Protein AF-A0A7V6W2X4-F1 (afdb_monomer_lite)

Secondary structure (DSSP, 8-state):
--BSS----------S----SHHHHHHHHHHHHHHHHHHTTSS-S-TTTS--TT-HHHHHHHHHHHHHHTT--EEEEEHHHHHTS-----EEEEEEETTEEEEE-TTGGGGGBGGGSSGGG-EEETTTTEEEE---GGGGGTT-HHHHHHHHHHHHHSEEE-SHHHHHHHHHHHHTT--EETHHHHTTT------HHHHHHHHHHHHHHHHHHTT-

Structure (mmCIF, N/CA/C/O backbone):
data_AF-A0A7V6W2X4-F1
#
_entry.id   AF-A0A7V6W2X4-F1
#
loop_
_atom_site.group_PDB
_atom_site.id
_atom_site.type_symbol
_atom_site.label_atom_id
_atom_site.label_alt_id
_atom_site.label_comp_id
_atom_site.label_asym_id
_atom_site.label_entity_id
_atom_site.label_seq_id
_atom_site.pdbx_PDB_ins_code
_atom_site.Cartn_x
_atom_site.Cartn_y
_atom_site.Cartn_z
_atom_site.occupancy
_atom_site.B_iso_or_equiv
_atom_site.auth_seq_id
_atom_site.auth_comp_id
_atom_site.auth_asym_id
_atom_site.auth_atom_id
_atom_site.pdbx_PDB_model_num
ATOM 1 N N . MET A 1 1 ? 16.443 -17.112 1.287 1.00 52.25 1 MET A N 1
ATOM 2 C CA . MET A 1 1 ? 16.188 -15.775 1.870 1.00 52.25 1 MET A CA 1
ATOM 3 C C . MET A 1 1 ? 15.250 -15.053 0.903 1.00 52.25 1 MET A C 1
ATOM 5 O O . MET A 1 1 ? 15.691 -14.790 -0.208 1.00 52.25 1 MET A O 1
ATOM 9 N N . LYS A 1 2 ? 13.958 -14.904 1.248 1.00 69.31 2 LYS A N 1
ATOM 10 C CA . LYS A 1 2 ? 12.864 -14.574 0.300 1.00 69.31 2 LYS A CA 1
ATOM 11 C C . LYS A 1 2 ? 12.640 -13.071 0.040 1.00 69.31 2 LYS A C 1
ATOM 13 O O . LYS A 1 2 ? 12.046 -12.727 -0.966 1.00 69.31 2 LYS A O 1
ATOM 18 N N . TYR A 1 3 ? 13.153 -12.177 0.887 1.00 73.50 3 TYR A N 1
ATOM 19 C CA . TYR A 1 3 ? 12.965 -10.723 0.751 1.00 73.50 3 TYR A CA 1
ATOM 20 C C . TYR A 1 3 ? 14.262 -9.999 0.375 1.00 73.50 3 TYR A C 1
ATOM 22 O O . TYR A 1 3 ? 15.349 -10.443 0.757 1.00 73.50 3 TYR A O 1
ATOM 30 N N . ILE A 1 4 ? 14.153 -8.867 -0.332 1.00 76.50 4 ILE A N 1
ATOM 31 C CA . ILE A 1 4 ? 15.311 -8.013 -0.664 1.00 76.50 4 ILE A CA 1
ATOM 32 C C . ILE A 1 4 ? 15.967 -7.364 0.551 1.00 76.50 4 ILE A C 1
ATOM 34 O O . ILE A 1 4 ? 17.166 -7.100 0.554 1.00 76.50 4 ILE A O 1
ATOM 38 N N . ILE A 1 5 ? 15.181 -7.115 1.592 1.00 69.62 5 ILE A N 1
ATOM 39 C CA . ILE A 1 5 ? 15.651 -6.642 2.885 1.00 69.62 5 ILE A CA 1
ATOM 40 C C . ILE A 1 5 ? 15.460 -7.825 3.818 1.00 69.62 5 ILE A C 1
ATOM 42 O O . ILE A 1 5 ? 14.352 -8.351 3.913 1.00 69.62 5 ILE A O 1
ATOM 46 N N . ASN A 1 6 ? 16.532 -8.256 4.488 1.00 66.25 6 ASN A N 1
ATOM 47 C CA . ASN A 1 6 ? 16.462 -9.336 5.468 1.00 66.25 6 ASN A CA 1
ATOM 48 C C . ASN A 1 6 ? 15.716 -8.844 6.714 1.00 66.25 6 ASN A C 1
ATOM 50 O O . ASN A 1 6 ? 16.302 -8.439 7.716 1.00 66.25 6 ASN A O 1
ATOM 54 N N . PHE A 1 7 ? 14.400 -8.800 6.589 1.00 64.06 7 PHE A N 1
ATOM 55 C CA . PHE A 1 7 ? 13.471 -8.315 7.576 1.00 64.06 7 PHE A CA 1
ATOM 56 C C . PHE A 1 7 ? 12.270 -9.260 7.611 1.00 64.06 7 PHE A C 1
ATOM 58 O O . PHE A 1 7 ? 11.872 -9.822 6.594 1.00 64.06 7 PHE A O 1
ATOM 65 N N . ASN A 1 8 ? 11.727 -9.462 8.807 1.00 63.94 8 ASN A N 1
ATOM 66 C CA . ASN A 1 8 ? 10.613 -10.361 9.053 1.00 63.94 8 ASN A CA 1
ATOM 67 C C . ASN A 1 8 ? 9.332 -9.515 9.187 1.00 63.94 8 ASN A C 1
ATOM 69 O O . ASN A 1 8 ? 9.091 -8.996 10.286 1.00 63.94 8 ASN A O 1
ATOM 73 N N . PRO A 1 9 ? 8.551 -9.308 8.099 1.00 61.19 9 PRO A N 1
ATOM 74 C CA . PRO A 1 9 ? 7.238 -8.676 8.203 1.00 61.19 9 PRO A CA 1
ATOM 75 C C . PRO A 1 9 ? 6.432 -9.436 9.249 1.00 61.19 9 PRO A C 1
ATOM 77 O O . PRO A 1 9 ? 6.429 -10.661 9.249 1.00 61.19 9 PRO A O 1
ATOM 80 N N . ARG A 1 10 ? 5.846 -8.687 10.188 1.00 64.62 10 ARG A N 1
ATOM 81 C CA . ARG A 1 10 ? 5.220 -9.157 11.432 1.00 64.62 10 ARG A CA 1
ATOM 82 C C . ARG A 1 10 ? 4.802 -10.638 11.380 1.00 64.62 10 ARG A C 1
ATOM 84 O O . ARG A 1 10 ? 3.806 -10.968 10.750 1.00 64.62 10 ARG A O 1
ATOM 91 N N . MET A 1 11 ? 5.467 -11.510 12.145 1.00 59.97 11 MET A N 1
ATOM 92 C CA . MET A 1 11 ? 4.804 -12.739 12.600 1.00 59.97 11 MET A CA 1
ATOM 93 C C . MET A 1 11 ? 3.590 -12.290 13.405 1.00 59.97 11 MET A C 1
ATOM 95 O O . MET A 1 11 ? 3.761 -11.539 14.368 1.00 59.97 11 MET A O 1
ATOM 99 N N . ILE A 1 12 ? 2.387 -12.661 12.982 1.00 63.94 12 ILE A N 1
ATOM 100 C CA . ILE A 1 12 ? 1.132 -12.153 13.539 1.00 63.94 12 ILE A CA 1
ATOM 101 C C . ILE A 1 12 ? 1.116 -12.330 15.053 1.00 63.94 12 ILE A C 1
ATOM 103 O O . ILE A 1 12 ? 1.001 -13.426 15.591 1.00 63.94 12 ILE A O 1
ATOM 107 N N . LYS A 1 13 ? 1.303 -11.208 15.746 1.00 66.75 13 LYS A N 1
ATOM 108 C CA . LYS A 1 13 ? 1.363 -11.131 17.201 1.00 66.75 13 LYS A CA 1
ATOM 109 C C . LYS A 1 13 ? 0.245 -10.239 17.674 1.00 66.75 13 LYS A C 1
ATOM 111 O O . LYS A 1 13 ? 0.097 -9.110 17.185 1.00 66.75 13 LYS A O 1
ATOM 116 N N . GLU A 1 14 ? -0.498 -10.764 18.635 1.00 73.06 14 GLU A N 1
ATOM 117 C CA . GLU A 1 14 ? -1.523 -10.011 19.329 1.00 73.06 14 GLU A CA 1
ATOM 118 C C . GLU A 1 14 ? -0.897 -8.741 19.936 1.00 73.06 14 GLU A C 1
ATOM 120 O O . GLU A 1 14 ? 0.190 -8.814 20.526 1.00 73.06 14 GLU A O 1
ATOM 125 N N . PRO A 1 15 ? -1.518 -7.562 19.757 1.00 73.50 15 PRO A N 1
ATOM 126 C CA . PRO A 1 15 ? -1.034 -6.336 20.381 1.00 73.50 15 PRO A CA 1
ATOM 127 C C . PRO A 1 15 ? -0.991 -6.484 21.908 1.00 73.50 15 PRO A C 1
ATOM 129 O O . PRO A 1 15 ? -1.941 -6.973 22.514 1.00 73.50 15 PRO A O 1
ATOM 132 N N . LYS A 1 16 ? 0.099 -6.034 22.543 1.00 66.44 16 LYS A N 1
ATOM 133 C CA . LYS A 1 16 ? 0.291 -6.164 24.001 1.00 66.44 16 LYS A CA 1
ATOM 134 C C . LYS A 1 16 ? -0.534 -5.171 24.829 1.00 66.44 16 LYS A C 1
ATOM 136 O O . LYS A 1 16 ? -0.821 -5.455 25.987 1.00 66.44 16 LYS A O 1
ATOM 141 N N . ASN A 1 17 ? -0.918 -4.030 24.251 1.00 62.50 17 ASN A N 1
ATOM 142 C CA . ASN A 1 17 ? -1.607 -2.954 24.966 1.00 62.50 17 ASN A CA 1
ATOM 143 C C . ASN A 1 17 ? -3.065 -2.828 24.509 1.00 62.50 17 ASN A C 1
ATOM 145 O O . ASN A 1 17 ? -3.341 -2.708 23.318 1.00 62.50 17 ASN A O 1
ATOM 149 N N . LYS A 1 18 ? -3.991 -2.778 25.475 1.00 58.19 18 LYS A N 1
ATOM 150 C CA . LYS A 1 18 ? -5.420 -2.457 25.275 1.00 58.19 18 LYS A CA 1
ATOM 151 C C . LYS A 1 18 ? -5.708 -0.942 25.328 1.00 58.19 18 LYS A C 1
ATOM 153 O O . LYS A 1 18 ? -6.836 -0.540 25.597 1.00 58.19 18 LYS A O 1
ATOM 158 N N . GLU A 1 19 ? -4.695 -0.093 25.158 1.00 55.16 19 GLU A N 1
ATOM 159 C CA . GLU A 1 19 ? -4.855 1.363 25.268 1.00 55.16 19 GLU A CA 1
ATOM 160 C C . GLU A 1 19 ? -5.771 1.935 24.175 1.00 55.16 19 GLU A C 1
ATOM 162 O O . GLU A 1 19 ? -5.691 1.531 23.017 1.00 55.16 19 GLU A O 1
ATOM 167 N N . LYS A 1 20 ? -6.582 2.939 24.536 1.00 70.25 20 LYS A N 1
ATOM 168 C CA . LYS A 1 20 ? -7.523 3.666 23.661 1.00 70.25 20 LYS A CA 1
ATOM 169 C C . LYS A 1 20 ? -6.852 4.679 22.710 1.00 70.25 20 LYS A C 1
ATOM 171 O O . LYS A 1 20 ? -7.456 5.694 22.391 1.00 70.25 20 LYS A O 1
ATOM 176 N N . ASN A 1 21 ? -5.605 4.468 22.291 1.00 86.38 21 ASN A N 1
ATOM 177 C CA . ASN A 1 21 ? -4.997 5.342 21.280 1.00 86.38 21 ASN A CA 1
ATOM 178 C C . ASN A 1 21 ? -5.189 4.744 19.878 1.00 86.38 21 ASN A C 1
ATOM 180 O O . ASN A 1 21 ? -5.227 3.520 19.718 1.00 86.38 21 ASN A O 1
ATOM 184 N N . ILE A 1 22 ? -5.294 5.599 18.858 1.00 90.88 22 ILE A N 1
ATOM 185 C CA . ILE A 1 22 ? -5.625 5.170 17.493 1.00 90.88 22 ILE A CA 1
ATOM 186 C C . ILE A 1 22 ? -4.652 4.131 16.929 1.00 90.88 22 ILE A C 1
ATOM 188 O O . ILE A 1 22 ? -5.053 3.201 16.236 1.00 90.88 22 ILE A O 1
ATOM 192 N N . LYS A 1 23 ? -3.366 4.216 17.286 1.00 91.81 23 LYS A N 1
ATOM 193 C CA . LYS A 1 23 ? -2.344 3.270 16.821 1.00 91.81 23 LYS A CA 1
ATOM 194 C C . LYS A 1 23 ? -2.608 1.866 17.361 1.00 91.81 23 LYS A C 1
ATOM 196 O O . LYS A 1 23 ? -2.531 0.911 16.597 1.00 91.81 23 LYS A O 1
ATOM 201 N N . SER A 1 24 ? -2.958 1.737 18.640 1.00 90.00 24 SER A N 1
ATOM 202 C CA . SER A 1 24 ? -3.337 0.454 19.247 1.00 90.00 24 SER A CA 1
ATOM 203 C C . SER A 1 24 ? -4.602 -0.124 18.605 1.00 90.00 24 SER A C 1
ATOM 205 O O . SER A 1 24 ? -4.674 -1.331 18.367 1.00 90.00 24 SER A O 1
ATOM 207 N N . VAL A 1 25 ? -5.574 0.732 18.268 1.00 91.94 25 VAL A N 1
ATOM 208 C CA . VAL A 1 25 ? -6.788 0.326 17.542 1.00 91.94 25 VAL A CA 1
ATOM 209 C C . VAL A 1 25 ? -6.435 -0.211 16.154 1.00 91.94 25 VAL A C 1
ATOM 211 O O . VAL A 1 25 ? -6.832 -1.328 15.824 1.00 91.94 25 VAL A O 1
ATOM 214 N N . LEU A 1 26 ? -5.625 0.513 15.375 1.00 93.81 26 LEU A N 1
ATOM 215 C CA . LEU A 1 26 ? -5.158 0.076 14.055 1.00 93.81 26 LEU A CA 1
ATOM 216 C C . LEU A 1 26 ? -4.391 -1.250 14.125 1.00 93.81 26 LEU A C 1
ATOM 218 O O . LEU A 1 26 ? -4.686 -2.177 13.371 1.00 93.81 26 LEU A O 1
ATOM 222 N N . GLU A 1 27 ? -3.451 -1.383 15.067 1.00 92.44 27 GLU A N 1
ATOM 223 C CA . GLU A 1 27 ? -2.697 -2.626 15.261 1.00 92.44 27 GLU A CA 1
ATOM 224 C C . GLU A 1 27 ? -3.619 -3.811 15.578 1.00 92.44 27 GLU A C 1
ATOM 226 O O . GLU A 1 27 ? -3.350 -4.926 15.122 1.00 92.44 27 GLU A O 1
ATOM 231 N N . ARG A 1 28 ? -4.700 -3.585 16.338 1.00 91.50 28 ARG A N 1
ATOM 232 C CA . ARG A 1 28 ? -5.688 -4.617 16.671 1.00 91.50 28 ARG A CA 1
ATOM 233 C C . ARG A 1 28 ? -6.595 -4.956 15.496 1.00 91.50 28 ARG A C 1
ATOM 235 O O . ARG A 1 28 ? -6.817 -6.140 15.258 1.00 91.50 28 ARG A O 1
ATOM 242 N N . VAL A 1 29 ? -7.089 -3.963 14.762 1.00 94.31 29 VAL A N 1
ATOM 243 C CA . VAL A 1 29 ? -7.935 -4.165 13.577 1.00 94.31 29 VAL A CA 1
ATOM 244 C C . VAL A 1 29 ? -7.197 -4.980 12.519 1.00 94.31 29 VAL A C 1
ATOM 246 O O . VAL A 1 29 ? -7.737 -5.962 12.009 1.00 94.31 29 VAL A O 1
ATOM 249 N N . ILE A 1 30 ? -5.941 -4.630 12.236 1.00 94.12 30 ILE A N 1
ATOM 250 C CA . ILE A 1 30 ? -5.107 -5.342 11.261 1.00 94.12 30 ILE A CA 1
ATOM 251 C C . ILE A 1 30 ? -4.826 -6.771 11.735 1.00 94.12 30 ILE A C 1
ATOM 253 O O . ILE A 1 30 ? -4.990 -7.717 10.969 1.00 94.12 30 ILE A O 1
ATOM 257 N N . TYR A 1 31 ? -4.475 -6.945 13.014 1.00 92.31 31 TYR A N 1
ATOM 258 C CA . TYR A 1 31 ? -4.275 -8.272 13.600 1.00 92.31 31 TYR A CA 1
ATOM 259 C C . TYR A 1 31 ? -5.524 -9.154 13.459 1.00 92.31 31 TYR A C 1
ATOM 261 O O . TYR A 1 31 ? -5.435 -10.270 12.955 1.00 92.31 31 TYR A O 1
ATOM 269 N N . LEU A 1 32 ? -6.692 -8.648 13.867 1.00 92.75 32 LEU A N 1
ATOM 270 C CA . LEU A 1 32 ? -7.952 -9.389 13.789 1.00 92.75 32 LEU A CA 1
ATOM 271 C C . LEU A 1 32 ? -8.344 -9.709 12.347 1.00 92.75 32 LEU A C 1
ATOM 273 O O . LEU A 1 32 ? -8.866 -10.789 12.098 1.00 92.75 32 LEU A O 1
ATOM 277 N N . THR A 1 33 ? -8.065 -8.802 11.409 1.00 95.00 33 THR A N 1
ATOM 278 C CA . THR A 1 33 ? -8.285 -9.038 9.977 1.00 95.00 33 THR A CA 1
ATOM 279 C C . THR A 1 33 ? -7.478 -10.233 9.487 1.00 95.00 33 THR A C 1
ATOM 281 O O . THR A 1 33 ? -8.018 -11.098 8.808 1.00 95.00 33 THR A O 1
ATOM 284 N N . PHE A 1 34 ? -6.200 -10.326 9.859 1.00 92.38 34 PHE A N 1
ATOM 285 C CA . PHE A 1 34 ? -5.378 -11.457 9.443 1.00 92.38 34 PHE A CA 1
ATOM 286 C C . PHE A 1 34 ? -5.809 -12.779 10.082 1.00 92.38 34 PHE A C 1
ATOM 288 O O . PHE A 1 34 ? -5.845 -13.792 9.390 1.00 92.38 34 PHE A O 1
ATOM 295 N N . ILE A 1 35 ? -6.187 -12.776 11.365 1.00 92.56 35 ILE A N 1
ATOM 296 C CA . ILE A 1 35 ? -6.727 -13.978 12.018 1.00 92.56 35 ILE A CA 1
ATOM 297 C C . ILE A 1 35 ? -8.012 -14.449 11.327 1.00 92.56 35 ILE A C 1
ATOM 299 O O . ILE A 1 35 ? -8.141 -15.631 11.028 1.00 92.56 35 ILE A O 1
ATOM 303 N N . GLU A 1 36 ? -8.940 -13.535 11.039 1.00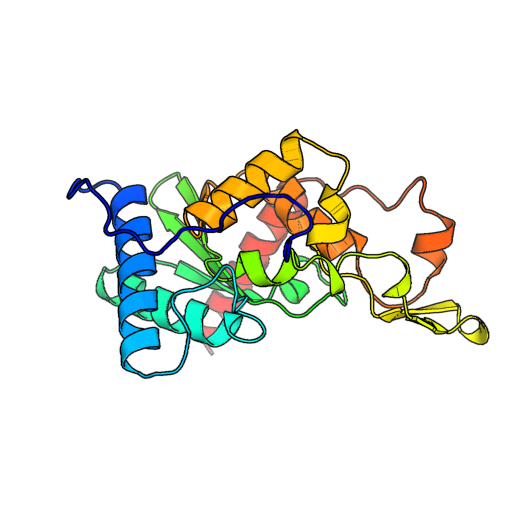 94.62 36 GLU A N 1
ATOM 304 C CA . GLU A 1 36 ? -10.182 -13.850 10.324 1.00 94.62 36 GLU A CA 1
ATOM 305 C C . GLU A 1 36 ? -9.902 -14.447 8.944 1.00 94.62 36 GLU A C 1
ATOM 307 O O . GLU A 1 36 ? -10.320 -15.567 8.669 1.00 94.62 36 GLU A O 1
ATOM 312 N N . LEU A 1 37 ? -9.126 -13.747 8.112 1.00 94.44 37 LEU A N 1
ATOM 313 C CA . LEU A 1 37 ? -8.808 -14.196 6.755 1.00 94.44 37 LEU A CA 1
ATOM 314 C C . LEU A 1 37 ? -8.073 -15.540 6.733 1.00 94.44 37 LEU A C 1
ATOM 316 O O . LEU A 1 37 ? -8.220 -16.310 5.786 1.00 94.44 37 LEU A O 1
ATOM 320 N N . SER A 1 38 ? -7.276 -15.835 7.757 1.00 92.06 38 SER A N 1
ATOM 321 C CA . SER A 1 38 ? -6.585 -17.116 7.862 1.00 92.06 38 SER A CA 1
ATOM 322 C C . SER A 1 38 ? -7.486 -18.250 8.306 1.00 92.06 38 SER A C 1
ATOM 324 O O . SER A 1 38 ? -7.412 -19.335 7.737 1.00 92.06 38 SER A O 1
ATOM 326 N N . ASN A 1 39 ? -8.386 -17.992 9.256 1.00 93.94 39 ASN A N 1
ATOM 327 C CA . ASN A 1 39 ? -9.415 -18.955 9.636 1.00 93.94 39 ASN A CA 1
ATOM 328 C C . ASN A 1 39 ? -10.352 -19.269 8.456 1.00 93.94 39 ASN A C 1
ATOM 330 O O . ASN A 1 39 ? -10.838 -20.390 8.344 1.00 93.94 39 ASN A O 1
ATOM 334 N N . GLU A 1 40 ? -10.568 -18.302 7.557 1.00 95.94 40 GLU A N 1
ATOM 335 C CA . GLU A 1 40 ? -11.280 -18.486 6.284 1.00 95.94 40 GLU A CA 1
ATOM 336 C C . GLU A 1 40 ? -10.435 -19.203 5.203 1.00 95.94 40 GLU A C 1
ATOM 338 O O . GLU A 1 40 ? -10.942 -19.502 4.124 1.00 95.94 40 GLU A O 1
ATOM 343 N N . GLY A 1 41 ? -9.148 -19.476 5.452 1.00 92.25 41 GLY A N 1
ATOM 344 C CA . GLY A 1 41 ? -8.235 -20.100 4.488 1.00 92.25 41 GLY A CA 1
ATOM 345 C C . GLY A 1 41 ? -7.825 -19.195 3.318 1.00 92.25 41 GLY A C 1
ATOM 346 O O . GLY A 1 41 ? -7.306 -19.679 2.313 1.00 92.25 41 GLY A O 1
ATOM 347 N N . LEU A 1 42 ? -8.057 -17.882 3.414 1.00 92.19 42 LEU A N 1
ATOM 348 C CA . LEU A 1 42 ? -7.791 -16.920 2.339 1.00 92.19 42 LEU A CA 1
ATOM 349 C C . LEU A 1 42 ? -6.356 -16.384 2.340 1.00 92.19 42 LEU A C 1
ATOM 351 O O . LEU A 1 42 ? -5.884 -15.931 1.287 1.00 92.19 42 LEU A O 1
ATOM 355 N N . ILE A 1 43 ? -5.685 -16.420 3.495 1.00 89.88 43 ILE A N 1
ATOM 356 C CA . ILE A 1 43 ? -4.269 -16.070 3.666 1.00 89.88 43 ILE A CA 1
ATOM 357 C C . ILE A 1 43 ? -3.563 -17.079 4.582 1.00 89.88 43 ILE A C 1
ATOM 359 O O . ILE A 1 43 ? -4.185 -17.683 5.457 1.00 89.88 43 ILE A O 1
ATOM 363 N N . ASP A 1 44 ? -2.247 -17.194 4.424 1.00 86.12 44 ASP A N 1
ATOM 364 C CA . ASP A 1 44 ? -1.369 -17.879 5.374 1.00 86.12 44 ASP A CA 1
ATOM 365 C C . ASP A 1 44 ? -0.733 -16.842 6.318 1.00 86.12 44 ASP A C 1
ATOM 367 O O . ASP A 1 44 ? -0.324 -15.760 5.888 1.00 86.12 44 ASP A O 1
ATOM 371 N N . LEU A 1 45 ? -0.668 -17.162 7.613 1.00 82.62 45 LEU A N 1
ATOM 372 C CA . LEU A 1 45 ? -0.047 -16.297 8.619 1.00 82.62 45 LEU A CA 1
ATOM 373 C C . LEU A 1 45 ? 1.476 -16.300 8.548 1.00 82.62 45 LEU A C 1
ATOM 375 O O . LEU A 1 45 ? 2.116 -15.395 9.093 1.00 82.62 45 LEU A O 1
ATOM 379 N N . ASP A 1 46 ? 2.063 -17.282 7.869 1.00 79.88 46 ASP A N 1
ATOM 380 C CA . ASP A 1 46 ? 3.464 -17.268 7.488 1.00 79.88 46 ASP A CA 1
ATOM 381 C C . ASP A 1 46 ? 3.685 -16.313 6.307 1.00 79.88 46 ASP A C 1
ATOM 383 O O . ASP A 1 46 ? 4.024 -16.712 5.192 1.00 79.88 46 ASP A O 1
ATOM 387 N N . ILE A 1 47 ? 3.503 -15.015 6.572 1.00 73.88 47 ILE A N 1
ATOM 388 C CA . ILE A 1 47 ? 3.672 -13.931 5.593 1.00 73.88 47 ILE A CA 1
ATOM 389 C C . ILE A 1 47 ? 5.110 -13.909 5.050 1.00 73.88 47 ILE A C 1
ATOM 391 O O . ILE A 1 47 ? 5.361 -13.429 3.946 1.00 73.88 47 ILE A O 1
ATOM 395 N N . ILE A 1 48 ? 6.081 -14.462 5.788 1.00 69.75 48 ILE A N 1
ATOM 396 C CA . ILE A 1 48 ? 7.459 -14.583 5.304 1.00 69.75 48 ILE A CA 1
ATOM 397 C C . ILE A 1 48 ? 7.508 -15.513 4.090 1.00 69.75 48 ILE A C 1
ATOM 399 O O . ILE A 1 48 ? 8.204 -15.241 3.110 1.00 69.75 48 ILE A O 1
ATOM 403 N N . ASN A 1 49 ? 6.799 -16.636 4.168 1.00 70.81 49 ASN A N 1
ATOM 404 C CA . ASN A 1 49 ? 6.806 -17.634 3.114 1.00 70.81 49 ASN A CA 1
ATOM 405 C C . ASN A 1 49 ? 5.711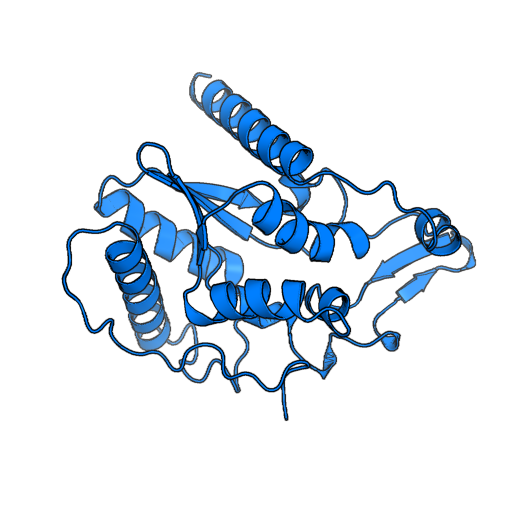 -17.438 2.071 1.00 70.81 49 ASN A C 1
ATOM 407 O O . ASN A 1 49 ? 5.923 -17.879 0.940 1.00 70.81 49 ASN A O 1
ATOM 411 N N . ASN A 1 50 ? 4.634 -16.751 2.444 1.00 74.62 50 ASN A N 1
ATOM 412 C CA . ASN A 1 50 ? 3.461 -16.457 1.638 1.00 74.62 50 ASN A CA 1
ATOM 413 C C . ASN A 1 50 ? 3.235 -14.940 1.623 1.00 74.62 50 ASN A C 1
ATOM 415 O O . ASN A 1 50 ? 2.410 -14.420 2.381 1.00 74.62 50 ASN A O 1
ATOM 419 N N . PRO A 1 51 ? 3.999 -14.208 0.797 1.00 72.75 51 PRO A N 1
ATOM 420 C CA . PRO A 1 51 ? 3.743 -12.791 0.570 1.00 72.75 51 PRO A CA 1
ATOM 421 C C . PRO A 1 51 ? 2.271 -12.608 0.195 1.00 72.75 51 PRO A C 1
ATOM 423 O O . PRO A 1 51 ? 1.707 -13.413 -0.544 1.00 72.75 51 PRO A O 1
ATOM 426 N N . LEU A 1 52 ? 1.636 -11.556 0.712 1.00 86.56 52 LEU A N 1
ATOM 427 C CA . LEU A 1 52 ? 0.204 -11.265 0.554 1.00 86.56 52 LEU A CA 1
ATOM 428 C C . LEU A 1 52 ? -0.154 -10.805 -0.880 1.00 86.56 52 LEU A C 1
ATOM 430 O O . LEU A 1 52 ? -0.999 -9.932 -1.073 1.00 86.56 52 LEU A O 1
ATOM 434 N N . SER A 1 53 ? 0.518 -11.371 -1.883 1.00 86.19 53 SER A N 1
ATOM 435 C CA . SER A 1 53 ? 0.401 -11.064 -3.300 1.00 86.19 53 SER A CA 1
ATOM 436 C C . SER A 1 53 ? -1.042 -11.200 -3.765 1.00 86.19 53 SER A C 1
ATOM 438 O O . SER A 1 53 ? -1.686 -12.227 -3.540 1.00 86.19 53 SER A O 1
ATOM 440 N N . PHE A 1 54 ? -1.540 -10.153 -4.425 1.00 87.50 54 PHE A N 1
ATOM 441 C CA . PHE A 1 54 ? -2.913 -10.067 -4.940 1.00 87.50 54 PHE A CA 1
ATOM 442 C C . PHE A 1 54 ? -4.004 -10.115 -3.855 1.00 87.50 54 PHE A C 1
ATOM 444 O O . PHE A 1 54 ? -5.169 -10.372 -4.154 1.00 87.50 54 PHE A O 1
ATOM 451 N N . LYS A 1 55 ? -3.651 -9.872 -2.585 1.00 93.06 55 LYS A N 1
ATOM 452 C CA . LYS A 1 55 ? -4.606 -9.810 -1.464 1.00 93.06 55 LYS A CA 1
ATOM 453 C C . LYS A 1 55 ? -4.889 -8.380 -0.997 1.00 93.06 55 LYS A C 1
ATOM 455 O O . LYS A 1 55 ? -5.630 -8.220 -0.032 1.00 93.06 55 LYS A O 1
ATOM 460 N N . CYS A 1 56 ? -4.319 -7.360 -1.643 1.00 95.62 56 CYS A N 1
ATOM 461 C CA . CYS A 1 56 ? -4.454 -5.959 -1.231 1.00 95.62 56 CYS A CA 1
ATOM 462 C C . CYS A 1 56 ? -5.914 -5.503 -1.138 1.00 95.62 56 CYS A C 1
ATOM 464 O O . CYS A 1 56 ? -6.294 -5.020 -0.076 1.00 95.62 56 CYS A O 1
ATOM 466 N N . ASP A 1 57 ? -6.742 -5.747 -2.159 1.00 96.75 57 ASP A N 1
ATOM 467 C CA . ASP A 1 57 ? -8.167 -5.378 -2.141 1.00 96.75 57 ASP A CA 1
ATOM 468 C C . ASP A 1 57 ? -8.927 -6.078 -1.005 1.00 96.75 57 ASP A C 1
ATOM 470 O O . ASP A 1 57 ? -9.611 -5.439 -0.206 1.00 96.75 57 ASP A O 1
ATOM 474 N N . LEU A 1 58 ? -8.742 -7.399 -0.878 1.00 96.62 58 LEU A N 1
ATOM 475 C CA . LEU A 1 58 ? -9.371 -8.212 0.167 1.00 96.62 58 LEU A CA 1
ATOM 476 C C . LEU A 1 58 ? -9.010 -7.704 1.569 1.00 96.62 58 LEU A C 1
ATOM 478 O O . LEU A 1 58 ? -9.876 -7.539 2.426 1.00 96.62 58 LEU A O 1
ATOM 482 N N . ILE A 1 59 ? -7.722 -7.470 1.813 1.00 96.31 59 ILE A N 1
ATOM 483 C CA . ILE A 1 59 ? -7.224 -7.010 3.109 1.00 96.31 59 ILE A CA 1
ATOM 484 C C . ILE A 1 59 ? -7.698 -5.579 3.379 1.00 96.31 59 ILE A C 1
ATOM 486 O O . ILE A 1 59 ? -8.159 -5.304 4.488 1.00 96.31 59 ILE A O 1
ATOM 490 N N . ARG A 1 60 ? -7.629 -4.686 2.381 1.00 97.56 60 ARG A N 1
ATOM 491 C CA . ARG A 1 60 ? -8.131 -3.306 2.454 1.00 97.56 60 ARG A CA 1
ATOM 492 C C . ARG A 1 60 ? -9.590 -3.296 2.895 1.00 97.56 60 ARG A C 1
ATOM 494 O O . ARG A 1 60 ? -9.915 -2.615 3.863 1.00 97.56 60 ARG A O 1
ATOM 501 N N . ASP A 1 61 ? -10.448 -4.071 2.238 1.00 97.94 61 ASP A N 1
ATOM 502 C CA . ASP A 1 61 ? -11.892 -4.046 2.491 1.00 97.94 61 ASP A CA 1
ATOM 503 C C . ASP A 1 61 ? -12.250 -4.625 3.861 1.00 97.94 61 ASP A C 1
ATOM 505 O O . ASP A 1 61 ? -13.080 -4.065 4.579 1.00 97.94 61 ASP A O 1
ATOM 509 N N . ARG A 1 62 ? -11.573 -5.697 4.292 1.00 97.62 62 ARG A N 1
ATOM 510 C CA . ARG A 1 62 ? -11.771 -6.249 5.642 1.00 97.62 62 ARG A CA 1
ATOM 511 C C . ARG A 1 62 ? -11.331 -5.279 6.736 1.00 97.62 62 ARG A C 1
ATOM 513 O O . ARG A 1 62 ? -12.034 -5.141 7.738 1.00 97.62 62 ARG A O 1
ATOM 520 N N . VAL A 1 63 ? -10.205 -4.588 6.546 1.00 97.94 63 VAL A N 1
ATOM 521 C CA . VAL A 1 63 ? -9.770 -3.534 7.473 1.00 97.94 63 VAL A CA 1
ATOM 522 C C . VAL A 1 63 ? -10.773 -2.383 7.475 1.00 97.94 63 VAL A C 1
ATOM 524 O O . VAL A 1 63 ? -11.164 -1.937 8.550 1.00 97.94 63 VAL A O 1
ATOM 527 N N . LEU A 1 64 ? -11.227 -1.935 6.302 1.00 97.94 64 LEU A N 1
ATOM 528 C CA . LEU A 1 64 ? -12.194 -0.847 6.168 1.00 97.94 64 LEU A CA 1
ATOM 529 C C . LEU A 1 64 ? -13.494 -1.149 6.914 1.00 97.94 64 LEU A C 1
ATOM 531 O O . LEU A 1 64 ? -13.944 -0.319 7.696 1.00 97.94 64 LEU A O 1
ATOM 535 N N . ASN A 1 65 ? -14.055 -2.347 6.738 1.00 96.94 65 ASN A N 1
ATOM 536 C CA . ASN A 1 65 ? -15.283 -2.756 7.422 1.00 96.94 65 ASN A CA 1
ATOM 537 C C . ASN A 1 65 ? -15.132 -2.679 8.945 1.00 96.94 65 ASN A C 1
ATOM 539 O O . ASN A 1 65 ? -15.958 -2.073 9.619 1.00 96.94 65 ASN A O 1
ATOM 543 N N . LYS A 1 66 ? -14.023 -3.193 9.487 1.00 96.44 66 LYS A N 1
ATOM 544 C CA . LYS A 1 66 ? -13.751 -3.129 10.929 1.00 96.44 66 LYS A CA 1
ATOM 545 C C . LYS A 1 66 ? -13.538 -1.705 11.439 1.00 96.44 66 LYS A C 1
ATOM 547 O O . LYS A 1 66 ? -13.887 -1.417 12.578 1.00 96.44 66 LYS A O 1
ATOM 552 N N . LEU A 1 67 ? -12.935 -0.823 10.641 1.00 95.81 67 LEU A N 1
ATOM 553 C CA . LEU A 1 67 ? -12.804 0.592 11.003 1.00 95.81 67 LEU A CA 1
ATOM 554 C C . LEU A 1 67 ? -14.167 1.293 10.987 1.00 95.81 67 LEU A C 1
ATOM 556 O O . LEU A 1 67 ? -14.465 2.043 11.915 1.00 95.81 67 LEU A O 1
ATOM 560 N N . ASN A 1 68 ? -15.019 0.985 10.007 1.00 94.25 68 ASN A N 1
ATOM 561 C CA . ASN A 1 68 ? -16.384 1.504 9.930 1.00 94.25 68 ASN A CA 1
ATOM 562 C C . ASN A 1 68 ? -17.236 1.054 11.127 1.00 94.25 68 ASN A C 1
ATOM 564 O O . ASN A 1 68 ? -17.927 1.885 11.709 1.00 94.25 68 ASN A O 1
ATOM 568 N N . ASP A 1 69 ? -17.119 -0.206 11.565 1.00 94.38 69 ASP A N 1
ATOM 569 C CA . ASP A 1 69 ? -17.788 -0.715 12.777 1.00 94.38 69 ASP A CA 1
ATOM 570 C C . ASP A 1 69 ? -17.375 0.054 14.048 1.00 94.38 69 ASP A C 1
ATOM 572 O O . ASP A 1 69 ? -18.121 0.129 15.026 1.00 94.38 69 ASP A O 1
ATOM 576 N N . LEU A 1 70 ? -16.177 0.648 14.036 1.00 93.25 70 LEU A N 1
ATOM 577 C CA . LEU A 1 70 ? -15.640 1.485 15.109 1.00 93.25 70 LEU A CA 1
ATOM 578 C C . LEU A 1 70 ? -15.922 2.983 14.906 1.00 93.25 70 LEU A C 1
ATOM 580 O O . LEU A 1 70 ? -15.435 3.796 15.690 1.00 93.25 70 LEU A O 1
ATOM 584 N N . ASN A 1 71 ? -16.704 3.357 13.889 1.00 92.12 71 ASN A N 1
ATOM 585 C CA . ASN A 1 71 ? -16.959 4.740 13.470 1.00 92.12 71 ASN A CA 1
ATOM 586 C C . ASN A 1 71 ? -15.680 5.534 13.132 1.00 92.12 71 ASN A C 1
ATOM 588 O O . ASN A 1 71 ? -15.633 6.752 13.306 1.00 92.12 71 ASN A O 1
ATOM 592 N N . LEU A 1 72 ? -14.638 4.855 12.643 1.00 92.62 72 LEU A N 1
ATOM 593 C CA . LEU A 1 72 ? -13.393 5.474 12.191 1.00 92.62 72 LEU A CA 1
ATOM 594 C C . LEU A 1 72 ? -13.432 5.689 10.676 1.00 92.62 72 LEU A C 1
ATOM 596 O O . LEU A 1 72 ? -13.545 4.742 9.900 1.00 92.62 72 LEU A O 1
ATOM 600 N N . ASN A 1 73 ? -13.315 6.946 10.251 1.00 85.94 73 ASN A N 1
ATOM 601 C CA . ASN A 1 73 ? -13.500 7.347 8.858 1.00 85.94 73 ASN A CA 1
ATOM 602 C C . ASN A 1 73 ? -12.250 7.088 7.998 1.00 85.94 73 ASN A C 1
ATOM 604 O O . ASN A 1 73 ? -11.427 7.982 7.776 1.00 85.94 73 ASN A O 1
ATOM 608 N N . ALA A 1 74 ? -12.115 5.864 7.493 1.00 94.56 74 ALA A N 1
ATOM 609 C CA . ALA A 1 74 ? -11.104 5.512 6.503 1.00 94.56 74 ALA A CA 1
ATOM 610 C C . ALA A 1 74 ? -11.663 5.604 5.075 1.00 94.56 74 ALA A C 1
ATOM 612 O O . ALA A 1 74 ? -12.791 5.211 4.797 1.00 94.56 74 ALA A O 1
ATOM 613 N N . THR A 1 75 ? -10.862 6.115 4.142 1.00 96.06 75 THR A N 1
ATOM 614 C CA . THR A 1 75 ? -11.215 6.203 2.719 1.00 96.06 75 THR A CA 1
ATOM 615 C C . THR A 1 75 ? -10.308 5.279 1.899 1.00 96.06 75 THR A C 1
ATOM 617 O O . THR A 1 75 ? -9.084 5.383 2.039 1.00 96.06 75 THR A O 1
ATOM 620 N N . PRO A 1 76 ? -10.861 4.394 1.048 1.00 97.00 76 PRO A N 1
ATOM 621 C CA . PRO A 1 76 ? -10.068 3.558 0.155 1.00 97.00 76 PRO A CA 1
ATOM 622 C C . PRO A 1 76 ? -9.541 4.336 -1.052 1.00 97.00 76 PRO A C 1
ATOM 624 O O . PRO A 1 76 ? -10.224 5.204 -1.596 1.00 97.00 76 PRO A O 1
ATOM 627 N N . PHE A 1 77 ? -8.330 3.992 -1.486 1.00 96.75 77 PHE A N 1
ATOM 628 C CA . PHE A 1 77 ? -7.707 4.537 -2.688 1.00 96.75 77 PHE A CA 1
ATOM 629 C C . PHE A 1 77 ? -6.976 3.468 -3.479 1.00 96.75 77 PHE A C 1
ATOM 631 O O . PHE A 1 77 ? -6.300 2.618 -2.907 1.00 96.75 77 PHE A O 1
ATOM 638 N N . GLU A 1 78 ? -7.000 3.639 -4.796 1.00 96.88 78 GLU A N 1
ATOM 639 C CA . GLU A 1 78 ? -6.038 3.017 -5.697 1.00 96.88 78 GLU A CA 1
ATOM 640 C C . GLU A 1 78 ? -4.820 3.929 -5.847 1.00 96.88 78 GLU A C 1
ATOM 642 O O . GLU A 1 78 ? -4.960 5.121 -6.147 1.00 96.88 78 GLU A O 1
ATOM 647 N N . VAL A 1 79 ? -3.617 3.378 -5.677 1.00 96.81 79 VAL A N 1
ATOM 648 C CA . VAL A 1 79 ? -2.356 4.132 -5.765 1.00 96.81 79 VAL A CA 1
ATOM 649 C C . VAL A 1 79 ? -2.218 4.812 -7.129 1.00 96.81 79 VAL A C 1
ATOM 651 O O . VAL A 1 79 ? -1.866 5.988 -7.190 1.00 96.81 79 VAL A O 1
ATOM 654 N N . GLN A 1 80 ? -2.596 4.132 -8.216 1.00 95.12 80 GLN A N 1
ATOM 655 C CA . GLN A 1 80 ? -2.608 4.708 -9.567 1.00 95.12 80 GLN A CA 1
ATOM 656 C C . GLN A 1 80 ? -3.433 6.001 -9.673 1.00 95.12 80 GLN A C 1
ATOM 658 O O . GLN A 1 80 ? -3.040 6.923 -10.380 1.00 95.12 80 GLN A O 1
ATOM 663 N N . ASN A 1 81 ? -4.541 6.114 -8.930 1.00 94.88 81 ASN A N 1
ATOM 664 C CA . ASN A 1 81 ? -5.402 7.294 -8.981 1.00 94.88 81 ASN A CA 1
ATOM 665 C C . ASN A 1 81 ? -4.774 8.469 -8.225 1.00 94.88 81 ASN A C 1
ATOM 667 O O . ASN A 1 81 ? -4.954 9.616 -8.627 1.00 94.88 81 ASN A O 1
ATOM 671 N N . ILE A 1 82 ? -4.034 8.194 -7.143 1.00 95.25 82 ILE A N 1
ATOM 672 C CA . ILE A 1 82 ? -3.276 9.215 -6.403 1.00 95.25 82 ILE A CA 1
ATOM 673 C C . ILE A 1 82 ? -2.128 9.752 -7.262 1.00 95.25 82 ILE A C 1
ATOM 675 O O . ILE A 1 82 ? -1.838 10.946 -7.220 1.00 95.25 82 ILE A O 1
ATOM 679 N N . LEU A 1 83 ? -1.473 8.869 -8.018 1.00 93.12 83 LEU A N 1
ATOM 680 C CA . LEU A 1 83 ? -0.304 9.202 -8.830 1.00 93.12 83 LEU A CA 1
ATOM 681 C C . LEU A 1 83 ? -0.639 9.749 -10.219 1.00 93.12 83 LEU A C 1
ATOM 683 O O . LEU A 1 83 ? 0.256 10.288 -10.865 1.00 93.12 83 LEU A O 1
ATOM 687 N N . ASP A 1 84 ? -1.879 9.576 -10.680 1.00 91.62 84 ASP A N 1
ATOM 688 C CA . ASP A 1 84 ? -2.341 9.946 -12.025 1.00 91.62 84 ASP A CA 1
ATOM 689 C C . ASP A 1 84 ? -1.423 9.411 -13.142 1.00 91.62 84 ASP A C 1
ATOM 691 O O . ASP A 1 84 ? -1.107 10.084 -14.123 1.00 91.62 84 ASP A O 1
ATOM 695 N N . CYS A 1 85 ? -0.920 8.189 -12.961 1.00 88.50 85 CYS A N 1
ATOM 696 C CA . CYS A 1 85 ? -0.097 7.502 -13.948 1.00 88.50 85 CYS A CA 1
ATOM 697 C C . CYS A 1 85 ? -0.232 5.983 -13.826 1.00 88.50 85 CYS A C 1
ATOM 699 O O . CYS A 1 85 ? -0.696 5.455 -12.814 1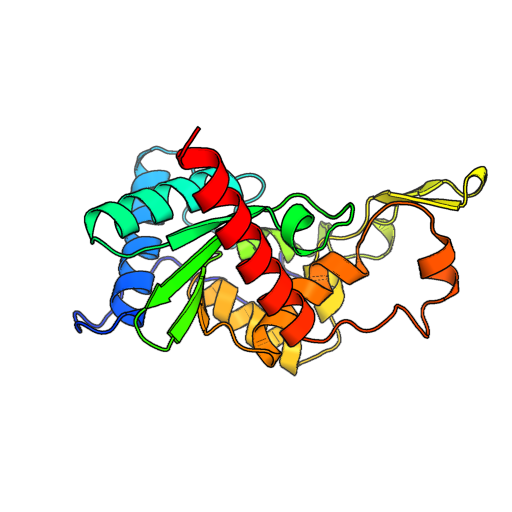.00 88.50 85 CYS A O 1
ATOM 701 N N . ASP A 1 86 ? 0.175 5.282 -14.883 1.00 89.56 86 ASP A N 1
ATOM 702 C CA . ASP A 1 86 ? 0.150 3.826 -14.914 1.00 89.56 86 ASP A CA 1
ATOM 703 C C . ASP A 1 86 ? 1.285 3.254 -14.054 1.00 89.56 86 ASP A C 1
ATOM 705 O O . ASP A 1 86 ? 2.462 3.422 -14.362 1.00 89.56 86 ASP A O 1
ATOM 709 N N . VAL A 1 87 ? 0.930 2.575 -12.969 1.00 90.50 87 VAL A N 1
ATOM 710 C CA . VAL A 1 87 ? 1.846 1.946 -12.008 1.00 90.50 87 VAL A CA 1
ATOM 711 C C . VAL A 1 87 ? 1.333 0.561 -11.646 1.00 90.50 87 VAL A C 1
ATOM 713 O O . VAL A 1 87 ? 0.200 0.208 -11.971 1.00 90.50 87 VAL A O 1
ATOM 716 N N . HIS A 1 88 ? 2.139 -0.217 -10.925 1.00 85.62 88 HIS A N 1
ATOM 717 C CA . HIS A 1 88 ? 1.673 -1.464 -10.327 1.00 85.62 88 HIS A CA 1
ATOM 718 C C . HIS A 1 88 ? 0.382 -1.232 -9.518 1.00 85.62 88 HIS A C 1
ATOM 720 O O . HIS A 1 88 ? 0.349 -0.378 -8.629 1.00 85.62 88 HIS A O 1
ATOM 726 N N . GLY A 1 89 ? -0.682 -1.966 -9.862 1.00 90.25 89 GLY A N 1
ATOM 727 C CA . GLY A 1 89 ? -1.995 -1.815 -9.239 1.00 90.25 89 GLY A CA 1
ATOM 728 C C . GLY A 1 89 ? -1.923 -2.163 -7.757 1.00 90.25 89 GLY A C 1
ATOM 729 O O . GLY A 1 89 ? -1.409 -3.220 -7.392 1.00 90.25 89 GLY A O 1
ATOM 730 N N . HIS A 1 90 ? -2.389 -1.254 -6.904 1.00 96.88 90 HIS A N 1
ATOM 731 C CA . HIS A 1 90 ? -2.346 -1.442 -5.463 1.00 96.88 90 HIS A CA 1
ATOM 732 C C . HIS A 1 90 ? -3.370 -0.567 -4.759 1.00 96.88 90 HIS A C 1
ATOM 734 O O . HIS A 1 90 ? -3.528 0.610 -5.096 1.00 96.88 90 HIS A O 1
ATOM 740 N N . SER A 1 91 ? -3.985 -1.131 -3.730 1.00 96.56 91 SER A N 1
ATOM 741 C CA . SER A 1 91 ? -5.067 -0.503 -2.995 1.00 96.56 91 SER A CA 1
ATOM 742 C C . SER A 1 91 ? -4.688 -0.266 -1.535 1.00 96.56 91 SER A C 1
ATOM 744 O O . SER A 1 91 ? -4.143 -1.158 -0.881 1.00 96.56 91 SER A O 1
ATOM 746 N N . ILE A 1 92 ? -5.028 0.904 -1.000 1.00 98.06 92 ILE A N 1
ATOM 747 C CA . ILE A 1 92 ? -4.704 1.324 0.371 1.00 98.06 92 ILE A CA 1
ATOM 748 C C . ILE A 1 92 ? -5.903 1.982 1.054 1.00 98.06 92 ILE A C 1
ATOM 750 O O . ILE A 1 92 ? -6.884 2.342 0.400 1.00 98.06 92 ILE A O 1
ATOM 754 N N . LEU A 1 93 ? -5.803 2.203 2.367 1.00 98.25 93 LEU A N 1
ATOM 755 C CA . LEU A 1 93 ? -6.708 3.094 3.096 1.00 98.25 93 LEU A CA 1
ATOM 756 C C . LEU A 1 93 ? -5.957 4.316 3.620 1.00 98.25 93 LEU A C 1
ATOM 758 O O . LEU A 1 93 ? -4.830 4.203 4.107 1.00 98.25 93 LEU A O 1
ATOM 762 N N . ILE A 1 94 ? -6.622 5.469 3.592 1.00 97.69 94 ILE A N 1
ATOM 763 C CA . ILE A 1 94 ? -6.214 6.652 4.350 1.00 97.69 94 ILE A CA 1
ATOM 764 C C . ILE A 1 94 ? -7.245 6.912 5.442 1.00 97.69 94 ILE A C 1
ATOM 766 O O . ILE A 1 94 ? -8.418 7.133 5.143 1.00 97.69 94 ILE A O 1
ATOM 770 N N . LEU A 1 95 ? -6.802 6.900 6.695 1.00 96.19 95 LEU A N 1
ATOM 771 C CA . LEU A 1 95 ? -7.615 7.240 7.860 1.00 96.19 95 LEU A CA 1
ATOM 772 C C . LEU A 1 95 ? -7.264 8.649 8.339 1.00 96.19 95 LEU A C 1
ATOM 774 O O . LEU A 1 95 ? -6.087 8.964 8.505 1.00 96.19 95 LEU A O 1
ATOM 778 N N . GLU A 1 96 ? -8.286 9.460 8.588 1.00 91.50 96 GLU A N 1
ATOM 779 C CA . GLU A 1 96 ? -8.171 10.738 9.294 1.00 91.50 96 GLU A CA 1
ATOM 780 C C . GLU A 1 96 ? -8.715 10.564 10.712 1.00 91.50 96 GLU A C 1
ATOM 782 O O . GLU A 1 96 ? -9.858 10.144 10.890 1.00 91.50 96 GLU A O 1
ATOM 787 N N . ASP A 1 97 ? -7.885 10.871 11.702 1.00 87.69 97 ASP A N 1
ATOM 788 C CA . ASP A 1 97 ? -8.207 10.818 13.124 1.00 87.69 97 ASP A CA 1
ATOM 789 C C . ASP A 1 97 ? -7.771 12.140 13.761 1.00 87.69 97 ASP A C 1
ATOM 791 O O . ASP A 1 97 ? -6.581 12.386 13.949 1.00 87.69 97 ASP A O 1
ATOM 795 N N . GLU A 1 98 ? -8.739 13.019 14.026 1.00 84.56 98 GLU A N 1
ATOM 796 C CA . GLU A 1 98 ? -8.506 14.386 14.513 1.00 84.56 98 GLU A CA 1
ATOM 797 C C . GLU A 1 98 ? -7.527 15.177 13.615 1.00 84.56 98 GLU A C 1
ATOM 799 O O . GLU A 1 98 ? -7.863 15.523 12.481 1.00 84.56 98 GLU A O 1
ATOM 804 N N . GLU A 1 99 ? -6.321 15.469 14.110 1.00 82.56 99 GLU A N 1
ATOM 805 C CA . GLU A 1 99 ? -5.254 16.192 13.398 1.00 82.56 99 GLU A CA 1
ATOM 806 C C . GLU A 1 99 ? -4.238 15.252 12.723 1.00 82.56 99 GLU A C 1
ATOM 808 O O . GLU A 1 99 ? -3.246 15.688 12.130 1.00 82.56 99 GLU A O 1
ATOM 813 N N . GLU A 1 100 ? -4.457 13.943 12.815 1.00 91.00 100 GLU A N 1
ATOM 814 C CA . GLU A 1 100 ? -3.532 12.915 12.370 1.00 91.00 100 GLU A CA 1
ATOM 815 C C . GLU A 1 100 ? -4.085 12.162 11.159 1.00 91.00 100 GLU A C 1
ATOM 817 O O . GLU A 1 100 ? -5.243 11.757 11.103 1.00 91.00 100 GLU A O 1
ATOM 822 N N . ILE A 1 101 ? -3.219 11.930 10.175 1.00 95.06 101 ILE A N 1
ATOM 823 C CA . ILE A 1 101 ? -3.551 11.151 8.983 1.00 95.06 101 ILE A CA 1
ATOM 824 C C . ILE A 1 101 ? -2.688 9.897 8.992 1.00 95.06 101 ILE A C 1
ATOM 826 O O . ILE A 1 101 ? -1.489 9.962 9.274 1.00 95.06 101 ILE A O 1
ATOM 830 N N . TYR A 1 102 ? -3.271 8.751 8.662 1.00 97.75 102 TYR A N 1
ATOM 831 C CA . TYR A 1 102 ? -2.582 7.468 8.592 1.00 97.75 102 TYR A CA 1
ATOM 832 C C . TYR A 1 102 ? -2.757 6.835 7.216 1.00 97.75 102 TYR A C 1
ATOM 834 O O . TYR A 1 102 ? -3.869 6.750 6.703 1.00 97.75 102 TYR A O 1
ATOM 842 N N . LEU A 1 103 ? -1.654 6.350 6.648 1.00 98.38 103 LEU A N 1
ATOM 843 C CA . LEU A 1 103 ? -1.666 5.414 5.529 1.00 98.38 103 LEU A CA 1
ATOM 844 C C . LEU A 1 103 ? -1.701 4.005 6.105 1.00 98.38 103 LEU A C 1
ATOM 846 O O . LEU A 1 103 ? -0.839 3.659 6.915 1.00 98.38 103 LEU A O 1
ATOM 850 N N . ILE A 1 104 ? -2.678 3.207 5.691 1.00 98.31 104 ILE A N 1
ATOM 851 C CA . ILE A 1 104 ? -2.875 1.830 6.136 1.00 98.31 104 ILE A CA 1
ATOM 852 C C . ILE A 1 104 ? -2.729 0.921 4.915 1.00 98.31 104 ILE A C 1
ATOM 854 O O . ILE A 1 104 ? -3.490 1.016 3.951 1.00 98.31 104 ILE A O 1
ATOM 858 N N . ASP A 1 105 ? -1.730 0.049 4.974 1.00 97.25 105 ASP A N 1
ATOM 859 C CA . ASP A 1 105 ? -1.382 -0.919 3.939 1.00 97.25 105 ASP A CA 1
ATOM 860 C C . ASP A 1 105 ? -0.769 -2.174 4.587 1.00 97.25 105 ASP A C 1
ATOM 862 O O . ASP A 1 105 ? 0.455 -2.313 4.686 1.00 97.25 105 ASP A O 1
ATOM 866 N N . PRO A 1 106 ? -1.606 -3.102 5.077 1.00 94.00 106 PRO A N 1
ATOM 867 C CA . PRO A 1 106 ? -1.121 -4.326 5.707 1.00 94.00 106 PRO A CA 1
ATOM 868 C C . PRO A 1 106 ? -0.519 -5.319 4.706 1.00 94.00 106 PRO A C 1
ATOM 870 O O . PRO A 1 106 ? 0.213 -6.220 5.105 1.00 94.00 106 PRO A O 1
ATOM 873 N N . SER A 1 107 ? -0.802 -5.149 3.414 1.00 93.94 107 SER A N 1
ATOM 874 C CA . SER A 1 107 ? -0.293 -5.980 2.320 1.00 93.94 107 SER A CA 1
ATOM 875 C C . SER A 1 107 ? 1.057 -5.527 1.763 1.00 93.94 107 SER A C 1
ATOM 877 O O . SER A 1 107 ? 1.579 -6.180 0.865 1.00 93.94 107 SER A O 1
ATOM 879 N N . TYR A 1 108 ? 1.653 -4.445 2.282 1.00 93.31 108 TYR A N 1
ATOM 880 C CA . TYR A 1 108 ? 2.826 -3.810 1.670 1.00 93.31 108 TYR A CA 1
ATOM 881 C C . TYR A 1 108 ? 4.033 -4.740 1.480 1.00 93.31 108 TYR A C 1
ATOM 883 O O . TYR A 1 108 ? 4.835 -4.540 0.569 1.00 93.31 108 TYR A O 1
ATOM 891 N N . SER A 1 109 ? 4.153 -5.786 2.305 1.00 89.62 109 SER A N 1
ATOM 892 C CA . SER A 1 109 ? 5.212 -6.794 2.185 1.00 89.62 109 SER A CA 1
ATOM 893 C C . SER A 1 109 ? 5.216 -7.518 0.838 1.00 89.62 109 SER A C 1
ATOM 895 O O . SER A 1 109 ? 6.278 -7.975 0.420 1.00 89.62 109 SER A O 1
ATOM 897 N N . GLN A 1 110 ? 4.084 -7.575 0.125 1.00 90.69 110 GLN A N 1
ATOM 898 C CA . GLN A 1 110 ? 3.995 -8.233 -1.181 1.00 90.69 110 GLN A CA 1
ATOM 899 C C . GLN A 1 110 ? 4.995 -7.675 -2.210 1.00 90.69 110 GLN A C 1
ATOM 901 O O . GLN A 1 110 ? 5.400 -8.406 -3.103 1.00 90.69 110 GLN A O 1
ATOM 906 N N . PHE A 1 111 ? 5.437 -6.421 -2.049 1.00 92.62 111 PHE A N 1
ATOM 907 C CA . PHE A 1 111 ? 6.334 -5.729 -2.982 1.00 92.62 111 PHE A CA 1
ATOM 908 C C . PHE A 1 111 ? 7.824 -5.860 -2.661 1.00 92.62 111 PHE A C 1
ATOM 910 O O . PHE A 1 111 ? 8.633 -5.124 -3.221 1.00 92.62 111 PHE A O 1
ATOM 917 N N . PHE A 1 112 ? 8.205 -6.717 -1.713 1.00 90.31 112 PHE A N 1
ATOM 918 C CA . PHE A 1 112 ? 9.591 -6.826 -1.238 1.00 90.31 112 PHE A CA 1
ATOM 919 C C . PHE A 1 112 ? 10.212 -8.200 -1.495 1.00 90.31 112 PHE A C 1
ATOM 921 O O . PHE A 1 112 ? 11.280 -8.510 -0.954 1.00 90.31 112 PHE A O 1
ATOM 928 N N . LEU A 1 113 ? 9.559 -9.023 -2.313 1.00 87.25 113 LEU A N 1
ATOM 929 C CA . LEU A 1 113 ? 10.082 -10.319 -2.713 1.00 87.25 113 LEU A CA 1
ATOM 930 C C . LEU A 1 113 ? 11.349 -10.159 -3.532 1.00 87.25 113 LEU A C 1
ATOM 932 O O . LEU A 1 113 ? 11.409 -9.368 -4.474 1.00 87.25 113 LEU A O 1
ATOM 936 N N . LYS A 1 114 ? 12.370 -10.937 -3.168 1.00 86.50 114 LYS A N 1
ATOM 937 C CA . LYS A 1 114 ? 13.675 -10.870 -3.817 1.00 86.50 114 LYS A CA 1
ATOM 938 C C . LYS A 1 114 ? 13.522 -11.117 -5.309 1.00 86.50 114 LYS A C 1
ATOM 940 O O . LYS A 1 114 ? 13.962 -10.295 -6.096 1.00 86.50 114 LYS A O 1
ATOM 945 N N . GLU A 1 115 ? 12.799 -12.167 -5.674 1.00 87.69 115 GLU A N 1
ATOM 946 C CA . GLU A 1 115 ? 12.548 -12.559 -7.054 1.00 87.69 115 GLU A CA 1
ATOM 947 C C . GLU A 1 115 ? 11.886 -11.485 -7.923 1.00 87.69 115 GLU A C 1
ATOM 949 O O . GLU A 1 115 ? 12.043 -11.578 -9.133 1.00 87.69 115 GLU A O 1
ATOM 954 N N . ASN A 1 116 ? 11.197 -10.484 -7.361 1.00 89.19 116 ASN A N 1
ATOM 955 C CA . ASN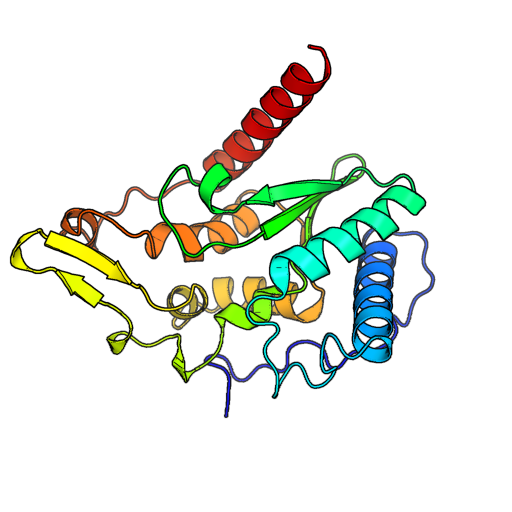 A 1 116 ? 10.503 -9.432 -8.118 1.00 89.19 116 ASN A CA 1
ATOM 956 C C . ASN A 1 116 ? 11.202 -8.068 -8.080 1.00 89.19 116 ASN A C 1
ATOM 958 O O . ASN A 1 116 ? 10.814 -7.146 -8.797 1.00 89.19 116 ASN A O 1
ATOM 962 N N . CYS A 1 117 ? 12.231 -7.915 -7.253 1.00 90.06 117 CYS A N 1
ATOM 963 C CA . CYS A 1 117 ? 12.934 -6.654 -7.058 1.00 90.06 117 CYS A CA 1
ATOM 964 C C . CYS A 1 117 ? 14.336 -6.715 -7.673 1.00 90.06 117 CYS A C 1
ATOM 966 O O . CYS A 1 117 ? 15.350 -6.551 -6.988 1.00 90.06 117 CYS A O 1
ATOM 968 N N . HIS A 1 118 ? 14.380 -6.939 -8.982 1.00 88.81 118 HIS A N 1
ATOM 969 C CA . HIS A 1 118 ? 15.598 -7.041 -9.777 1.00 88.81 118 HIS A CA 1
ATOM 970 C C . HIS A 1 118 ? 15.413 -6.337 -11.124 1.00 88.81 118 HIS A C 1
ATOM 972 O O . HIS A 1 118 ? 14.299 -6.238 -11.629 1.00 88.81 118 HIS A O 1
ATOM 978 N N . GLU A 1 119 ? 16.505 -5.833 -11.701 1.00 87.31 119 GLU A N 1
ATOM 979 C CA . GLU A 1 119 ? 16.481 -5.069 -12.957 1.00 87.31 119 GLU A CA 1
ATOM 980 C C . GLU A 1 119 ? 15.960 -5.889 -14.152 1.00 87.31 119 GLU A C 1
ATOM 982 O O . GLU A 1 119 ? 15.319 -5.349 -15.049 1.00 87.31 119 GLU A O 1
ATOM 987 N N . ASP A 1 120 ? 16.132 -7.209 -14.128 1.00 89.25 120 ASP A N 1
ATOM 988 C CA . ASP A 1 120 ? 15.626 -8.137 -15.147 1.00 89.25 120 ASP A CA 1
ATOM 989 C C . ASP A 1 120 ? 14.087 -8.216 -15.224 1.00 89.25 120 ASP A C 1
ATOM 991 O O . ASP A 1 120 ? 13.544 -8.822 -16.147 1.00 89.25 120 ASP A O 1
ATOM 995 N N . LYS A 1 121 ? 13.366 -7.586 -14.285 1.00 91.56 121 LYS A N 1
ATOM 996 C CA . LYS A 1 121 ? 11.900 -7.450 -14.318 1.00 91.56 121 LYS A CA 1
ATOM 997 C C . LYS A 1 121 ? 11.398 -6.316 -15.192 1.00 91.56 121 LYS A C 1
ATOM 999 O O . LYS A 1 121 ? 10.193 -6.237 -15.440 1.00 91.56 121 LYS A O 1
ATOM 1004 N N . TYR A 1 122 ? 12.283 -5.453 -15.682 1.00 90.12 122 TYR A N 1
ATOM 1005 C CA . TYR A 1 122 ? 11.894 -4.513 -16.719 1.00 90.12 122 TYR A CA 1
ATOM 1006 C C . TYR A 1 122 ? 11.606 -5.253 -18.025 1.00 90.12 122 TYR A C 1
ATOM 1008 O O . TYR A 1 122 ? 12.470 -5.923 -18.584 1.00 90.12 122 TYR A O 1
ATOM 1016 N N . LEU A 1 123 ? 10.397 -5.069 -18.553 1.00 90.38 123 LEU A N 1
ATOM 1017 C CA . LEU A 1 123 ? 10.071 -5.432 -19.928 1.00 90.38 123 LEU A CA 1
ATOM 1018 C C . LEU A 1 123 ? 9.904 -4.146 -20.725 1.00 90.38 123 LEU A C 1
ATOM 1020 O O . LEU A 1 123 ? 8.955 -3.397 -20.493 1.00 90.38 123 LEU A O 1
ATOM 1024 N N . ILE A 1 124 ? 10.818 -3.891 -21.659 1.00 89.44 124 ILE A N 1
ATOM 1025 C CA . ILE A 1 124 ? 10.824 -2.674 -22.473 1.00 89.44 124 ILE A CA 1
ATOM 1026 C C . ILE A 1 124 ? 10.618 -3.053 -23.937 1.00 89.44 124 ILE A C 1
ATOM 1028 O O . ILE A 1 124 ? 11.382 -3.829 -24.506 1.00 89.44 124 ILE A O 1
ATOM 1032 N N . ASN A 1 125 ? 9.600 -2.471 -24.566 1.00 88.19 125 ASN A N 1
ATOM 1033 C CA . ASN A 1 125 ? 9.477 -2.461 -26.015 1.00 88.19 125 ASN A CA 1
ATOM 1034 C C . ASN A 1 125 ? 10.400 -1.364 -26.563 1.00 88.19 125 ASN A C 1
ATOM 1036 O O . ASN A 1 125 ? 10.077 -0.180 -26.464 1.00 88.19 125 ASN A O 1
ATOM 1040 N N . GLN A 1 126 ? 11.551 -1.765 -27.105 1.00 86.12 126 GLN A N 1
ATOM 1041 C CA . GLN A 1 126 ? 12.572 -0.840 -27.606 1.00 86.12 126 GLN A CA 1
ATOM 1042 C C . GLN A 1 126 ? 12.090 -0.037 -28.821 1.00 86.12 126 GLN A C 1
ATOM 1044 O O . GLN A 1 126 ? 12.339 1.161 -28.886 1.00 86.12 126 GLN A O 1
ATOM 1049 N N . GLU A 1 127 ? 11.345 -0.660 -29.738 1.00 86.31 127 GLU A N 1
ATOM 1050 C CA . GLU A 1 127 ? 10.833 -0.001 -30.950 1.00 86.31 127 GLU A CA 1
ATOM 1051 C C . GLU A 1 127 ? 9.879 1.149 -30.623 1.00 86.31 127 GLU A C 1
ATOM 1053 O O . GLU A 1 127 ? 9.900 2.195 -31.266 1.00 86.31 127 GLU A O 1
ATOM 1058 N N . LYS A 1 128 ? 9.032 0.951 -29.610 1.00 85.75 128 LYS A N 1
ATOM 1059 C CA . LYS A 1 128 ? 8.050 1.945 -29.165 1.00 85.75 128 LYS A CA 1
ATOM 1060 C C . LYS A 1 128 ? 8.561 2.822 -28.030 1.00 85.75 128 LYS A C 1
ATOM 1062 O O . LYS A 1 128 ? 7.809 3.684 -27.583 1.00 85.75 128 LYS A O 1
ATOM 1067 N N . GLN A 1 129 ? 9.777 2.569 -27.536 1.00 85.62 129 GLN A N 1
ATOM 1068 C CA . GLN A 1 129 ? 10.302 3.161 -26.307 1.00 85.62 129 GLN A CA 1
ATOM 1069 C C . GLN A 1 129 ? 9.240 3.115 -25.198 1.00 85.62 129 GLN A C 1
ATOM 1071 O O . GLN A 1 129 ? 8.770 4.141 -24.720 1.00 85.62 129 GLN A O 1
ATOM 1076 N N . MET A 1 130 ? 8.773 1.918 -24.835 1.00 86.38 130 MET A N 1
ATOM 1077 C CA . MET A 1 130 ? 7.721 1.738 -23.828 1.00 86.38 130 MET A CA 1
ATOM 1078 C C . MET A 1 130 ? 8.128 0.734 -22.758 1.00 86.38 130 MET A C 1
ATOM 1080 O O . MET A 1 130 ? 8.487 -0.398 -23.065 1.00 86.38 130 MET A O 1
ATOM 1084 N N . VAL A 1 131 ? 7.977 1.121 -21.497 1.00 88.00 131 VAL A N 1
ATOM 1085 C CA . VAL A 1 131 ? 8.069 0.241 -20.334 1.00 88.00 131 VAL A CA 1
ATOM 1086 C C . VAL A 1 131 ? 6.728 -0.461 -20.150 1.00 88.00 131 VAL A C 1
ATOM 1088 O O . VAL A 1 131 ? 5.722 0.180 -19.846 1.00 88.00 131 VAL A O 1
ATOM 1091 N N . LEU A 1 132 ? 6.714 -1.774 -20.361 1.00 88.38 132 LEU A N 1
ATOM 1092 C CA . LEU A 1 132 ? 5.533 -2.630 -20.244 1.00 88.38 132 LEU A CA 1
ATOM 1093 C C . LEU A 1 132 ? 5.411 -3.237 -18.844 1.00 88.38 132 LEU A C 1
ATOM 1095 O O . LEU A 1 132 ? 4.311 -3.326 -18.305 1.00 88.38 132 LEU A O 1
ATOM 1099 N N . LEU A 1 133 ? 6.539 -3.638 -18.255 1.00 90.50 133 LEU A N 1
ATOM 1100 C CA . LEU A 1 133 ? 6.625 -4.158 -16.891 1.00 90.50 133 LEU A CA 1
ATOM 1101 C C . LEU A 1 133 ? 7.803 -3.520 -16.164 1.00 90.50 133 LEU A C 1
ATOM 1103 O O . LEU A 1 133 ? 8.794 -3.133 -16.786 1.00 90.50 133 LEU A O 1
ATOM 1107 N N . THR A 1 134 ? 7.674 -3.437 -14.846 1.00 91.44 134 THR A N 1
ATOM 1108 C CA . THR A 1 134 ? 8.693 -2.938 -13.927 1.00 91.44 134 THR A CA 1
ATOM 1109 C C . THR A 1 134 ? 8.897 -3.940 -12.793 1.00 91.44 134 THR A C 1
ATOM 1111 O O . THR A 1 134 ? 8.006 -4.755 -12.536 1.00 91.44 134 THR A O 1
ATOM 1114 N N . PRO A 1 135 ? 10.025 -3.856 -12.070 1.00 92.31 135 PRO A N 1
ATOM 1115 C CA . PRO A 1 135 ? 10.176 -4.514 -10.777 1.00 92.31 135 PRO A CA 1
ATOM 1116 C C . PRO A 1 135 ? 9.096 -4.069 -9.779 1.00 92.31 135 PRO A C 1
ATOM 1118 O O . PRO A 1 135 ? 8.434 -3.043 -9.977 1.00 92.31 135 PRO A O 1
ATOM 1121 N N . ASP A 1 136 ? 8.964 -4.805 -8.676 1.00 93.06 136 ASP A N 1
ATOM 1122 C CA . ASP A 1 136 ? 8.098 -4.396 -7.567 1.00 93.06 136 ASP A CA 1
ATOM 1123 C C . ASP A 1 136 ? 8.630 -3.121 -6.872 1.00 93.06 136 ASP A C 1
ATOM 1125 O O . ASP A 1 136 ? 9.851 -2.926 -6.807 1.00 93.06 136 ASP A O 1
ATOM 1129 N N . PRO A 1 137 ? 7.748 -2.283 -6.276 1.00 92.50 137 PRO A N 1
ATOM 1130 C CA . PRO A 1 137 ? 8.098 -1.063 -5.533 1.00 92.50 137 PRO A CA 1
ATOM 1131 C C . PRO A 1 137 ? 9.277 -1.191 -4.563 1.00 92.50 137 PRO A C 1
ATOM 1133 O O . PRO A 1 137 ? 10.057 -0.247 -4.409 1.00 92.50 137 PRO A O 1
ATOM 1136 N N . GLY A 1 138 ? 9.461 -2.359 -3.938 1.00 92.00 138 GLY A N 1
ATOM 1137 C CA . GLY A 1 138 ? 10.589 -2.629 -3.050 1.00 92.00 138 GLY A CA 1
ATOM 1138 C C . GLY A 1 138 ? 11.957 -2.400 -3.698 1.00 92.00 138 GLY A C 1
ATOM 1139 O O . GLY A 1 138 ? 12.883 -1.952 -3.016 1.00 92.00 138 GLY A O 1
ATOM 1140 N N . TYR A 1 139 ? 12.082 -2.614 -5.014 1.00 89.75 139 TYR A N 1
ATOM 1141 C CA . TYR A 1 139 ? 13.311 -2.394 -5.785 1.00 89.75 139 TYR A CA 1
ATOM 1142 C C . TYR A 1 139 ? 13.875 -0.980 -5.595 1.00 89.75 139 TYR A C 1
ATOM 1144 O O . TYR A 1 139 ? 15.088 -0.795 -5.491 1.00 89.75 139 TYR A O 1
ATOM 1152 N N . TYR A 1 140 ? 13.000 0.021 -5.452 1.00 84.88 140 TYR A N 1
ATOM 1153 C CA . TYR A 1 140 ? 13.397 1.418 -5.279 1.00 84.88 140 TYR A CA 1
ATOM 1154 C C . TYR A 1 140 ? 14.148 1.692 -3.957 1.00 84.88 140 TYR A C 1
ATOM 1156 O O . TYR A 1 140 ? 14.830 2.709 -3.808 1.00 84.88 140 TYR A O 1
ATOM 1164 N N . TYR A 1 141 ? 14.054 0.791 -2.978 1.00 84.56 141 TYR A N 1
ATOM 1165 C CA . TYR A 1 141 ? 14.600 1.000 -1.638 1.00 84.56 141 TYR A CA 1
ATOM 1166 C C . TYR A 1 141 ? 15.959 0.352 -1.385 1.00 84.56 141 TYR A C 1
ATOM 1168 O O . TYR A 1 141 ? 16.542 0.610 -0.333 1.00 84.56 141 TYR A O 1
ATOM 1176 N N . LEU A 1 142 ? 16.483 -0.430 -2.335 1.00 71.94 142 LEU A N 1
ATOM 1177 C CA . LEU A 1 142 ? 17.658 -1.295 -2.157 1.00 71.94 142 LEU A CA 1
ATOM 1178 C C . LEU A 1 142 ? 18.902 -0.594 -1.580 1.00 71.94 142 LEU A C 1
ATOM 1180 O O . LEU A 1 142 ? 19.694 -1.243 -0.905 1.00 71.94 142 LEU A O 1
ATOM 1184 N N . ASN A 1 143 ? 19.044 0.724 -1.768 1.00 75.44 143 ASN A N 1
ATOM 1185 C CA . ASN A 1 143 ? 20.226 1.489 -1.352 1.00 75.44 143 ASN A CA 1
ATOM 1186 C C . ASN A 1 143 ? 19.923 2.711 -0.463 1.00 75.44 143 ASN A C 1
ATOM 1188 O O . ASN A 1 143 ? 20.781 3.578 -0.305 1.00 75.44 143 ASN A O 1
ATOM 1192 N N . ASN A 1 144 ? 18.719 2.826 0.117 1.00 86.50 144 ASN A N 1
ATOM 1193 C CA . ASN A 1 144 ? 18.351 3.988 0.938 1.00 86.50 144 ASN A CA 1
ATOM 1194 C C . ASN A 1 144 ? 17.875 3.578 2.350 1.00 86.50 144 ASN A C 1
ATOM 1196 O O . ASN A 1 144 ? 16.705 3.226 2.527 1.00 86.50 144 ASN A O 1
ATOM 1200 N N . PRO A 1 145 ? 18.739 3.677 3.384 1.00 87.62 145 PRO A N 1
ATOM 1201 C CA . PRO A 1 145 ? 18.405 3.275 4.755 1.00 87.62 145 PRO A CA 1
ATOM 1202 C C . PRO A 1 145 ? 17.192 3.996 5.358 1.00 87.62 145 PRO A C 1
ATOM 1204 O O . PRO A 1 145 ? 16.436 3.405 6.132 1.00 87.62 145 PRO A O 1
ATOM 1207 N N . HIS A 1 146 ? 16.980 5.271 5.014 1.00 89.81 146 HIS A N 1
ATOM 1208 C CA . HIS A 1 146 ? 15.808 6.027 5.469 1.00 89.81 146 HIS A CA 1
ATOM 1209 C C . HIS A 1 146 ?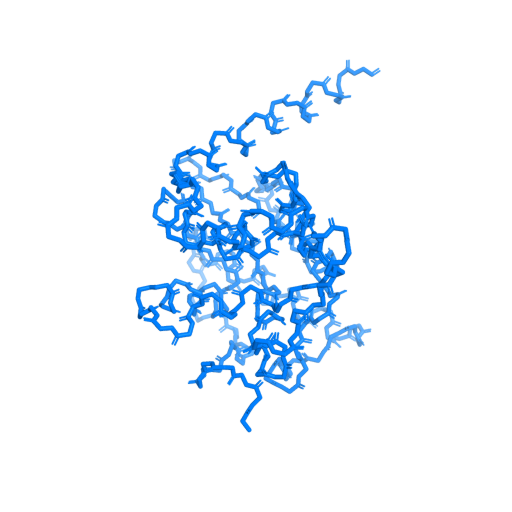 14.524 5.438 4.887 1.00 89.81 146 HIS A C 1
ATOM 1211 O O . HIS A 1 146 ? 13.566 5.175 5.619 1.00 89.81 146 HIS A O 1
ATOM 1217 N N . HIS A 1 147 ? 14.528 5.151 3.585 1.00 91.62 147 HIS A N 1
ATOM 1218 C CA . HIS A 1 147 ? 13.368 4.568 2.927 1.00 91.62 147 HIS A CA 1
ATOM 1219 C C . HIS A 1 147 ? 13.070 3.153 3.433 1.00 91.62 147 HIS A C 1
ATOM 1221 O O . HIS A 1 147 ? 11.919 2.837 3.735 1.00 91.62 147 HIS A O 1
ATOM 1227 N N . ILE A 1 148 ? 14.115 2.339 3.624 1.00 90.12 148 ILE A N 1
ATOM 1228 C CA . ILE A 1 148 ? 14.021 1.000 4.220 1.00 90.12 148 ILE A CA 1
ATOM 1229 C C . ILE A 1 148 ? 13.343 1.062 5.593 1.00 90.12 148 ILE A C 1
ATOM 1231 O O . ILE A 1 148 ? 12.461 0.257 5.885 1.00 90.12 148 ILE A O 1
ATOM 1235 N N . ASN A 1 149 ? 13.703 2.031 6.439 1.00 90.94 149 ASN A N 1
ATOM 1236 C CA . ASN A 1 149 ? 13.105 2.169 7.767 1.00 90.94 149 ASN A CA 1
ATOM 1237 C C . ASN A 1 149 ? 11.612 2.521 7.727 1.00 90.94 149 ASN A C 1
ATOM 1239 O O . ASN A 1 149 ? 10.851 2.033 8.564 1.00 90.94 149 ASN A O 1
ATOM 1243 N N . ILE A 1 150 ? 11.181 3.350 6.776 1.00 93.69 150 ILE A N 1
ATOM 1244 C CA . ILE A 1 150 ? 9.760 3.665 6.581 1.00 93.69 150 ILE A CA 1
ATOM 1245 C C . ILE A 1 150 ? 9.007 2.437 6.072 1.00 93.69 150 ILE A C 1
ATOM 1247 O O . ILE A 1 150 ? 8.002 2.062 6.673 1.00 93.69 150 ILE A O 1
ATOM 1251 N N . ALA A 1 151 ? 9.522 1.773 5.037 1.00 91.94 151 ALA A N 1
ATOM 1252 C CA . ALA A 1 151 ? 8.920 0.561 4.494 1.00 91.94 151 ALA A CA 1
ATOM 1253 C C . ALA A 1 151 ? 8.783 -0.535 5.557 1.00 91.94 151 ALA A C 1
ATOM 1255 O O . ALA A 1 151 ? 7.717 -1.127 5.711 1.00 91.94 151 ALA A O 1
ATOM 1256 N N . ARG A 1 152 ? 9.833 -0.742 6.360 1.00 89.50 152 ARG A N 1
ATOM 1257 C CA . ARG A 1 152 ? 9.829 -1.691 7.475 1.00 89.50 152 ARG A CA 1
ATOM 1258 C C . ARG A 1 152 ? 8.723 -1.395 8.480 1.00 89.50 152 ARG A C 1
ATOM 1260 O O . ARG A 1 152 ? 8.020 -2.314 8.875 1.00 89.50 152 ARG A O 1
ATOM 1267 N N . ARG A 1 153 ? 8.514 -0.131 8.861 1.00 91.38 153 ARG A N 1
ATOM 1268 C CA . ARG A 1 153 ? 7.429 0.244 9.787 1.00 91.38 153 ARG A CA 1
ATOM 1269 C C . ARG A 1 153 ? 6.050 -0.099 9.225 1.00 91.38 153 ARG A C 1
ATOM 1271 O O . ARG A 1 153 ? 5.211 -0.589 9.975 1.00 91.38 153 ARG A O 1
ATOM 1278 N N . ILE A 1 154 ? 5.833 0.129 7.929 1.00 93.25 154 ILE A N 1
ATOM 1279 C CA . ILE A 1 154 ? 4.574 -0.225 7.261 1.00 93.25 154 ILE A CA 1
ATOM 1280 C C . ILE A 1 154 ? 4.411 -1.746 7.246 1.00 93.25 154 ILE A C 1
ATOM 1282 O O . ILE A 1 154 ? 3.382 -2.236 7.680 1.00 93.25 154 ILE A O 1
ATOM 1286 N N . MET A 1 155 ? 5.438 -2.507 6.868 1.00 89.62 155 MET A N 1
ATOM 1287 C CA . MET A 1 155 ? 5.389 -3.977 6.886 1.00 89.62 155 MET A CA 1
ATOM 1288 C C . MET A 1 155 ? 5.233 -4.574 8.301 1.00 89.62 155 MET A C 1
ATOM 1290 O O . MET A 1 155 ? 4.656 -5.643 8.469 1.00 89.62 155 MET A O 1
ATOM 1294 N N . GLU A 1 156 ? 5.751 -3.907 9.336 1.00 86.44 156 GLU A N 1
ATOM 1295 C CA . GLU A 1 156 ? 5.628 -4.324 10.740 1.00 86.44 156 GLU A CA 1
ATOM 1296 C C . GLU A 1 156 ? 4.243 -4.062 11.315 1.00 86.44 156 GLU A C 1
ATOM 1298 O O . GLU A 1 156 ? 3.721 -4.867 12.084 1.00 86.44 156 GLU A O 1
ATOM 1303 N N . LYS A 1 157 ? 3.671 -2.897 11.015 1.00 90.06 157 LYS A N 1
ATOM 1304 C CA . LYS A 1 157 ? 2.449 -2.427 11.674 1.00 90.06 157 LYS A CA 1
ATOM 1305 C C . LYS A 1 157 ? 1.213 -2.556 10.797 1.00 90.06 157 LYS A C 1
ATOM 1307 O O . LYS A 1 157 ? 0.109 -2.614 11.326 1.00 90.06 157 LYS A O 1
ATOM 1312 N N . GLY A 1 158 ? 1.409 -2.601 9.486 1.00 93.50 158 GLY A N 1
ATOM 1313 C CA . GLY A 1 158 ? 0.400 -2.447 8.447 1.00 93.50 158 GLY A CA 1
ATOM 1314 C C . GLY A 1 158 ? -0.079 -1.008 8.260 1.00 93.50 158 GLY A C 1
ATOM 1315 O O . GLY A 1 158 ? -1.058 -0.786 7.561 1.00 93.50 158 GLY A O 1
ATOM 1316 N N . PHE A 1 159 ? 0.570 -0.024 8.892 1.00 96.31 159 PHE A N 1
ATOM 1317 C CA . PHE A 1 159 ? 0.244 1.395 8.739 1.00 96.31 159 PHE A CA 1
ATOM 1318 C C . PHE A 1 159 ? 1.404 2.305 9.160 1.00 96.31 159 PHE A C 1
ATOM 1320 O O . PHE A 1 159 ? 2.348 1.887 9.838 1.00 96.31 159 PHE A O 1
ATOM 1327 N N . ILE A 1 160 ? 1.311 3.584 8.800 1.00 97.25 160 ILE A N 1
ATOM 1328 C CA . ILE A 1 160 ? 2.220 4.642 9.239 1.00 97.25 160 ILE A CA 1
ATOM 1329 C C . ILE A 1 160 ? 1.494 5.992 9.289 1.00 97.25 160 ILE A C 1
ATOM 1331 O O . ILE A 1 160 ? 0.568 6.231 8.518 1.00 97.25 160 ILE A O 1
ATOM 1335 N N . LYS A 1 161 ? 1.934 6.904 10.168 1.00 97.25 161 LYS A N 1
ATOM 1336 C CA . LYS A 1 161 ? 1.507 8.311 10.108 1.00 97.25 161 LYS A CA 1
ATOM 1337 C C . LYS A 1 161 ? 1.877 8.886 8.739 1.00 97.25 161 LYS A C 1
ATOM 1339 O O . LYS A 1 161 ? 3.044 8.828 8.336 1.00 97.25 161 LYS A O 1
ATOM 1344 N N . LEU A 1 162 ? 0.899 9.449 8.048 1.00 97.50 162 LEU A N 1
ATOM 1345 C CA . LEU A 1 162 ? 1.037 10.068 6.745 1.00 97.50 162 LEU A CA 1
ATOM 1346 C C . LEU A 1 162 ? 1.349 11.560 6.908 1.00 97.50 162 LEU A C 1
ATOM 1348 O O . LEU A 1 162 ? 0.559 12.342 7.420 1.00 97.50 162 LEU A O 1
ATOM 1352 N N . ASN A 1 163 ? 2.542 11.950 6.479 1.00 96.88 163 ASN A N 1
ATOM 1353 C CA . ASN A 1 163 ? 3.007 13.330 6.390 1.00 96.88 163 ASN A CA 1
ATOM 1354 C C . ASN A 1 163 ? 3.810 13.485 5.095 1.00 96.88 163 ASN A C 1
ATOM 1356 O O . ASN A 1 163 ? 3.991 12.512 4.367 1.00 96.88 163 ASN A O 1
ATOM 1360 N N . GLN A 1 164 ? 4.330 14.678 4.801 1.00 96.81 164 GLN A N 1
ATOM 1361 C CA . GLN A 1 164 ? 5.072 14.897 3.554 1.00 96.81 164 GLN A CA 1
ATOM 1362 C C . GLN A 1 164 ? 6.236 13.906 3.368 1.00 96.81 164 GLN A C 1
ATOM 1364 O O . GLN A 1 164 ? 6.425 13.374 2.278 1.00 96.81 164 GLN A O 1
ATOM 1369 N N . ASN A 1 165 ? 6.994 13.599 4.422 1.00 96.62 165 ASN A N 1
ATOM 1370 C CA . ASN A 1 165 ? 8.121 12.673 4.319 1.00 96.62 165 ASN A CA 1
ATOM 1371 C C . ASN A 1 165 ? 7.660 11.229 4.055 1.00 96.62 165 ASN A C 1
ATOM 1373 O O . ASN A 1 165 ? 8.161 10.586 3.136 1.00 96.62 165 ASN A O 1
ATOM 1377 N N . THR A 1 166 ? 6.696 10.711 4.820 1.00 97.56 166 THR A N 1
ATOM 1378 C CA . THR A 1 166 ? 6.217 9.329 4.625 1.00 97.56 166 THR A CA 1
ATOM 1379 C C . THR A 1 166 ? 5.425 9.168 3.331 1.00 97.56 166 THR A C 1
ATOM 1381 O O . THR A 1 166 ? 5.597 8.156 2.658 1.00 97.56 166 THR A O 1
ATOM 1384 N N . ALA A 1 167 ? 4.652 10.183 2.929 1.00 97.50 167 ALA A N 1
ATOM 1385 C CA . ALA A 1 167 ? 3.978 10.231 1.636 1.00 97.50 167 ALA A CA 1
ATOM 1386 C C . ALA A 1 167 ? 4.996 10.171 0.496 1.00 97.50 167 ALA A C 1
ATOM 1388 O O . ALA A 1 167 ? 4.879 9.319 -0.377 1.00 97.50 167 ALA A O 1
ATOM 1389 N N . LYS A 1 168 ? 6.034 11.018 0.534 1.00 95.50 168 LYS A N 1
ATOM 1390 C CA . LYS A 1 168 ? 7.074 11.020 -0.498 1.00 95.50 168 LYS A CA 1
ATOM 1391 C C . LYS A 1 168 ? 7.721 9.648 -0.640 1.00 95.50 168 LYS A C 1
ATOM 1393 O O . LYS A 1 168 ? 7.774 9.115 -1.738 1.00 95.50 168 LYS A O 1
ATOM 1398 N N . VAL A 1 169 ? 8.180 9.066 0.466 1.00 95.06 169 VAL A N 1
ATOM 1399 C CA . VAL A 1 169 ? 8.884 7.778 0.431 1.00 95.06 169 VAL A CA 1
ATOM 1400 C C . VAL A 1 169 ? 7.986 6.649 -0.066 1.00 95.06 169 VAL A C 1
ATOM 1402 O O . VAL A 1 169 ? 8.451 5.823 -0.851 1.00 95.06 169 VAL A O 1
ATOM 1405 N N . TYR A 1 170 ? 6.731 6.598 0.382 1.00 96.75 170 TYR A N 1
ATOM 1406 C CA . TYR A 1 170 ? 5.790 5.559 -0.025 1.00 96.75 170 TYR A CA 1
ATOM 1407 C C . TYR A 1 170 ? 5.406 5.690 -1.500 1.00 96.75 170 TYR A C 1
ATOM 1409 O O . TYR A 1 170 ? 5.542 4.741 -2.252 1.00 96.75 170 TYR A O 1
ATOM 1417 N N . PHE A 1 171 ? 4.968 6.867 -1.943 1.00 96.00 171 PHE A N 1
ATOM 1418 C CA . PHE A 1 171 ? 4.454 7.044 -3.300 1.00 96.00 171 PHE A CA 1
ATOM 1419 C C . PHE A 1 171 ? 5.559 7.105 -4.364 1.00 96.00 171 PHE A C 1
ATOM 1421 O O . PHE A 1 171 ? 5.334 6.656 -5.488 1.00 96.00 171 PHE A O 1
ATOM 1428 N N . ASP A 1 172 ? 6.773 7.560 -4.021 1.00 93.38 172 ASP A N 1
ATOM 1429 C CA . ASP A 1 172 ? 7.907 7.541 -4.955 1.00 93.38 172 ASP A CA 1
ATOM 1430 C C . ASP A 1 172 ? 8.295 6.115 -5.376 1.00 93.38 172 ASP A C 1
ATOM 1432 O O . ASP A 1 172 ? 8.766 5.943 -6.500 1.00 93.38 172 ASP A O 1
ATOM 1436 N N . SER A 1 173 ? 8.095 5.097 -4.527 1.00 93.00 173 SER A N 1
ATOM 1437 C CA . SER A 1 173 ? 8.440 3.711 -4.888 1.00 93.00 173 SER A CA 1
ATOM 1438 C C . SER A 1 173 ? 7.568 3.156 -6.010 1.00 93.00 173 SER A C 1
ATOM 1440 O O . SER A 1 173 ? 8.048 2.367 -6.816 1.00 93.00 173 SER A O 1
ATOM 1442 N N . PHE A 1 174 ? 6.326 3.629 -6.118 1.00 94.31 174 PHE A N 1
ATOM 1443 C CA . PHE A 1 174 ? 5.430 3.321 -7.229 1.00 94.31 174 PHE A CA 1
ATOM 1444 C C . PHE A 1 174 ? 5.659 4.275 -8.406 1.00 94.31 174 PHE A C 1
ATOM 1446 O O . PHE A 1 174 ? 5.835 3.832 -9.537 1.00 94.31 174 PHE A O 1
ATOM 1453 N N . TYR A 1 175 ? 5.720 5.587 -8.155 1.00 91.69 175 TYR A N 1
ATOM 1454 C CA . TYR A 1 175 ? 5.828 6.607 -9.205 1.00 91.69 175 TYR A CA 1
ATOM 1455 C C . TYR A 1 175 ? 7.100 6.470 -10.051 1.00 91.69 175 TYR A C 1
ATOM 1457 O O . TYR A 1 175 ? 7.091 6.691 -11.268 1.00 91.69 175 TYR A O 1
ATOM 1465 N N . LYS A 1 176 ? 8.220 6.095 -9.423 1.00 87.69 176 LYS A N 1
ATOM 1466 C CA . LYS A 1 176 ? 9.494 5.887 -10.126 1.00 87.69 176 LYS A CA 1
ATOM 1467 C C . LYS A 1 176 ? 9.525 4.588 -10.930 1.00 87.69 176 LYS A C 1
ATOM 1469 O O . LYS A 1 176 ? 10.370 4.466 -11.808 1.00 87.69 176 LYS A O 1
ATOM 1474 N N . LEU A 1 177 ? 8.577 3.687 -10.682 1.00 87.81 177 LEU A N 1
ATOM 1475 C CA . LEU A 1 177 ? 8.354 2.441 -11.416 1.00 87.81 177 LEU A CA 1
ATOM 1476 C C . LEU A 1 177 ? 7.066 2.506 -12.254 1.00 87.81 177 LEU A C 1
ATOM 1478 O O . LEU A 1 177 ? 6.408 1.496 -12.492 1.00 87.81 177 LEU A O 1
ATOM 1482 N N . ARG A 1 178 ? 6.675 3.706 -12.696 1.00 88.88 178 ARG A N 1
ATOM 1483 C CA . ARG A 1 178 ? 5.556 3.865 -13.627 1.00 88.88 178 ARG A CA 1
ATOM 1484 C C . ARG A 1 178 ? 5.875 3.264 -14.995 1.00 88.88 178 ARG A C 1
ATOM 1486 O O . ARG A 1 178 ? 7.022 3.259 -15.443 1.00 88.88 178 ARG A O 1
ATOM 1493 N N . ARG A 1 179 ? 4.832 2.783 -15.655 1.00 88.69 179 ARG A N 1
ATOM 1494 C CA . ARG A 1 179 ? 4.839 2.202 -16.997 1.00 88.69 179 ARG A CA 1
ATOM 1495 C C . ARG A 1 179 ? 4.524 3.271 -18.046 1.00 88.69 179 ARG A C 1
ATOM 1497 O O . ARG A 1 179 ? 4.158 4.402 -17.724 1.00 88.69 179 ARG A O 1
ATOM 1504 N N . GLY A 1 180 ? 4.686 2.914 -19.317 1.00 85.31 180 GLY A N 1
ATOM 1505 C CA . GLY A 1 180 ? 4.451 3.808 -20.452 1.00 85.31 180 GLY A CA 1
ATOM 1506 C C . GLY A 1 180 ? 5.741 4.268 -21.125 1.00 85.31 180 GLY A C 1
ATOM 1507 O O . GLY A 1 180 ? 6.744 3.563 -21.102 1.00 85.31 180 GLY A O 1
ATOM 1508 N N . TYR A 1 181 ? 5.715 5.427 -21.780 1.00 75.56 181 TYR A N 1
ATOM 1509 C CA . TYR A 1 181 ? 6.806 5.882 -22.649 1.00 75.56 181 TYR A CA 1
ATOM 1510 C C . TYR A 1 181 ? 8.156 6.016 -21.920 1.00 75.56 181 TYR A C 1
ATOM 1512 O O . TYR A 1 181 ? 8.323 6.903 -21.094 1.00 75.56 181 TYR A O 1
ATOM 1520 N N . SER A 1 182 ? 9.147 5.195 -22.267 1.00 66.31 182 SER A N 1
ATOM 1521 C CA . SER A 1 182 ? 10.449 5.055 -21.606 1.00 66.31 182 SER A CA 1
ATOM 1522 C C . SER A 1 182 ? 11.380 6.259 -21.737 1.00 66.31 182 SER A C 1
ATOM 1524 O O . SER A 1 182 ? 12.466 6.223 -21.166 1.00 66.31 182 SER A O 1
ATOM 1526 N N . GLY A 1 183 ? 10.986 7.350 -22.404 1.00 59.09 183 GLY A N 1
ATOM 1527 C CA . GLY A 1 183 ? 11.761 8.598 -22.396 1.00 59.09 183 GLY A CA 1
ATOM 1528 C C . GLY A 1 183 ? 12.012 9.151 -20.986 1.00 59.09 183 GLY A C 1
ATOM 1529 O O . GLY A 1 183 ? 12.961 9.901 -20.786 1.00 59.09 183 GLY A O 1
ATOM 1530 N N . PHE A 1 184 ? 11.235 8.727 -19.978 1.00 59.50 184 PHE A N 1
ATOM 1531 C CA . PHE A 1 184 ? 11.552 9.014 -18.576 1.00 59.50 184 PHE A CA 1
ATOM 1532 C C . PHE A 1 184 ? 12.717 8.183 -18.001 1.00 59.50 184 PHE A C 1
ATOM 1534 O O . PHE A 1 184 ? 13.354 8.640 -17.049 1.00 59.50 184 PHE A O 1
ATOM 1541 N N . LEU A 1 185 ? 12.998 6.991 -18.547 1.00 56.81 185 LEU A N 1
ATOM 1542 C CA . LEU A 1 185 ? 14.131 6.139 -18.158 1.00 56.81 185 LEU A CA 1
ATOM 1543 C C . LEU A 1 185 ? 15.454 6.664 -18.734 1.00 56.81 185 LEU A C 1
ATOM 1545 O O . LEU A 1 185 ? 16.473 6.640 -18.047 1.00 56.81 185 LEU A O 1
ATOM 1549 N N . GLU A 1 186 ? 15.442 7.206 -19.955 1.00 48.59 186 GLU A N 1
ATOM 1550 C CA . GLU A 1 186 ? 16.613 7.879 -20.546 1.00 48.59 186 GLU A CA 1
ATOM 1551 C C . GLU A 1 186 ? 16.980 9.161 -19.770 1.00 48.59 186 GLU A C 1
ATOM 1553 O O . GLU 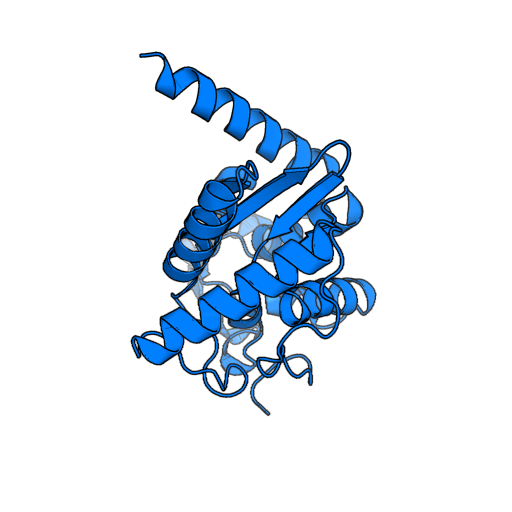A 1 186 ? 18.144 9.549 -19.694 1.00 48.59 186 GLU A O 1
ATOM 1558 N N . THR A 1 187 ? 16.010 9.771 -19.081 1.00 43.41 187 THR A N 1
ATOM 1559 C CA . THR A 1 187 ? 16.214 10.889 -18.147 1.00 43.41 187 THR A CA 1
ATOM 1560 C C . THR A 1 187 ? 16.386 10.452 -16.688 1.00 43.41 187 THR A C 1
ATOM 1562 O O . THR A 1 187 ? 16.020 11.203 -15.789 1.00 43.41 187 THR A O 1
ATOM 1565 N N . THR A 1 188 ? 16.941 9.273 -16.396 1.00 42.56 188 THR A N 1
ATOM 1566 C CA . THR A 1 188 ? 17.146 8.748 -15.020 1.00 42.56 188 THR A CA 1
ATOM 1567 C C . THR A 1 188 ? 17.994 9.629 -14.084 1.00 42.56 188 THR A C 1
ATOM 1569 O O . THR A 1 188 ? 18.121 9.317 -12.904 1.00 42.56 188 THR A O 1
ATOM 1572 N N . GLY A 1 189 ? 18.490 10.784 -14.540 1.00 42.34 189 GLY A N 1
ATOM 1573 C CA . GLY A 1 189 ? 18.992 11.856 -13.671 1.00 42.34 189 GLY A CA 1
ATOM 1574 C C . GLY A 1 189 ? 17.954 12.899 -13.213 1.00 42.34 189 GLY A C 1
ATOM 1575 O O . GLY A 1 189 ? 18.253 13.677 -12.311 1.00 42.34 189 GLY A O 1
ATOM 1576 N N . LYS A 1 190 ? 16.763 12.972 -13.828 1.00 41.50 190 LYS A N 1
ATOM 1577 C CA . LYS A 1 190 ? 15.720 13.990 -13.585 1.00 41.50 190 LYS A CA 1
ATOM 1578 C C . LYS A 1 190 ? 14.305 13.482 -13.919 1.00 41.50 190 LYS A C 1
ATOM 1580 O O . LYS A 1 190 ? 13.581 14.108 -14.688 1.00 41.50 190 LYS A O 1
ATOM 1585 N N . THR A 1 191 ? 13.844 12.388 -13.311 1.00 53.84 191 THR A N 1
ATOM 1586 C CA . THR A 1 191 ? 12.387 12.269 -13.111 1.00 53.84 191 THR A CA 1
ATOM 1587 C C . THR A 1 191 ? 11.964 13.449 -12.245 1.00 53.84 191 THR A C 1
ATOM 1589 O O . THR A 1 191 ? 12.577 13.638 -11.195 1.00 53.84 191 THR A O 1
ATOM 1592 N N . THR A 1 192 ? 10.978 14.245 -12.664 1.00 60.88 192 THR A N 1
ATOM 1593 C CA . THR A 1 192 ? 10.426 15.343 -11.857 1.00 60.88 192 THR A CA 1
ATOM 1594 C C . THR A 1 192 ? 10.136 14.819 -10.458 1.00 60.88 192 THR A C 1
ATOM 1596 O O . THR A 1 192 ? 9.254 13.979 -10.272 1.00 60.88 192 THR A O 1
ATOM 1599 N N . GLU A 1 193 ? 10.942 15.240 -9.484 1.00 72.31 193 GLU A N 1
ATOM 1600 C CA . GLU A 1 193 ? 10.763 14.800 -8.112 1.00 72.31 193 GLU A CA 1
ATOM 1601 C C . GLU A 1 193 ? 9.474 15.416 -7.591 1.00 72.31 193 GLU A C 1
ATOM 1603 O O . GLU A 1 193 ? 9.363 16.634 -7.445 1.00 72.31 193 GLU A O 1
ATOM 1608 N N . LEU A 1 194 ? 8.485 14.572 -7.317 1.00 85.06 194 LEU A N 1
ATOM 1609 C CA . LEU A 1 194 ? 7.277 15.029 -6.663 1.00 85.06 194 LEU A CA 1
ATOM 1610 C C . LEU A 1 194 ? 7.568 15.239 -5.177 1.00 85.06 194 LEU A C 1
ATOM 1612 O O . LEU A 1 194 ? 8.299 14.479 -4.524 1.00 85.06 194 LEU A O 1
ATOM 1616 N N . SER A 1 195 ? 7.010 16.319 -4.642 1.00 92.00 195 SER A N 1
ATOM 1617 C CA . SER A 1 195 ? 7.048 16.577 -3.210 1.00 92.00 195 SER A CA 1
ATOM 1618 C C . SER A 1 195 ? 6.033 15.682 -2.502 1.00 92.00 195 SER A C 1
ATOM 1620 O O . SER A 1 195 ? 4.999 15.326 -3.066 1.00 92.00 195 SER A O 1
ATOM 1622 N N . GLY A 1 196 ? 6.268 15.390 -1.223 1.00 94.00 196 GLY A N 1
ATOM 1623 C CA . GLY A 1 196 ? 5.264 14.724 -0.394 1.00 94.00 196 GLY A CA 1
ATOM 1624 C C . GLY A 1 196 ? 3.926 15.461 -0.365 1.00 94.00 196 GLY A C 1
ATOM 1625 O O . GLY A 1 196 ? 2.871 14.835 -0.382 1.00 94.00 196 GLY A O 1
ATOM 1626 N N . GLN A 1 197 ? 3.968 16.797 -0.386 1.00 96.19 197 GLN A N 1
ATOM 1627 C CA . GLN A 1 197 ? 2.773 17.636 -0.417 1.00 96.19 197 GLN A CA 1
ATOM 1628 C C . GLN A 1 197 ? 1.947 17.426 -1.692 1.00 96.19 197 GLN A C 1
ATOM 1630 O O . GLN A 1 197 ? 0.721 17.470 -1.636 1.00 96.19 197 GLN A O 1
ATOM 1635 N N . THR A 1 198 ? 2.593 17.145 -2.826 1.00 95.31 198 THR A N 1
ATOM 1636 C CA . THR A 1 198 ? 1.904 16.839 -4.088 1.00 95.31 198 THR A CA 1
ATOM 1637 C C . THR A 1 198 ? 1.010 15.606 -3.941 1.00 95.31 198 THR A C 1
ATOM 1639 O O . THR A 1 198 ? -0.149 15.629 -4.362 1.00 95.31 198 THR A O 1
ATOM 1642 N N . TYR A 1 199 ? 1.506 14.556 -3.282 1.00 96.19 199 TYR A N 1
ATOM 1643 C CA . TYR A 1 199 ? 0.722 13.348 -3.024 1.00 96.19 199 TYR A CA 1
ATOM 1644 C C . TYR A 1 199 ? -0.425 13.604 -2.041 1.00 96.19 199 TYR A C 1
ATOM 1646 O O . TYR A 1 199 ? -1.555 13.194 -2.299 1.00 96.19 199 TYR A O 1
ATOM 1654 N N . LEU A 1 200 ? -0.174 14.352 -0.960 1.00 96.75 200 LEU A N 1
ATOM 1655 C CA . LEU A 1 200 ? -1.217 14.728 0.005 1.00 96.75 200 LEU A CA 1
ATOM 1656 C C . LEU A 1 200 ? -2.348 15.533 -0.654 1.00 96.75 200 LEU A C 1
ATOM 1658 O O . LEU A 1 200 ? -3.522 15.234 -0.449 1.00 96.75 200 LEU A O 1
ATOM 1662 N N . ASN A 1 201 ? -2.008 16.508 -1.501 1.00 96.06 201 ASN A N 1
ATOM 1663 C CA . ASN A 1 201 ? -2.994 17.301 -2.237 1.00 96.06 201 ASN A CA 1
ATOM 1664 C C . ASN A 1 201 ? -3.828 16.434 -3.193 1.00 96.06 201 ASN A C 1
ATOM 1666 O O . ASN A 1 201 ? -5.028 16.659 -3.348 1.00 96.06 201 ASN A O 1
ATOM 1670 N N . SER A 1 202 ? -3.206 15.431 -3.818 1.00 96.12 202 SER A N 1
ATOM 1671 C CA . SER A 1 202 ? -3.891 14.500 -4.724 1.00 96.12 202 SER A CA 1
ATOM 1672 C C . SER A 1 202 ? -4.903 13.632 -3.972 1.00 96.12 202 SER A C 1
ATOM 1674 O O . SER A 1 202 ? -6.044 13.504 -4.415 1.00 96.12 202 SER A O 1
ATOM 1676 N N . ILE A 1 203 ? -4.533 13.133 -2.786 1.00 95.81 203 ILE A N 1
ATOM 1677 C CA . ILE A 1 203 ? -5.448 12.424 -1.876 1.00 95.81 203 ILE A CA 1
ATOM 1678 C C . ILE A 1 203 ? -6.650 13.314 -1.534 1.00 95.81 203 ILE A C 1
ATOM 1680 O O . ILE A 1 203 ? -7.790 12.904 -1.748 1.00 95.81 203 ILE A O 1
ATOM 1684 N N . LEU A 1 204 ? -6.419 14.550 -1.077 1.00 94.06 204 LEU A N 1
ATOM 1685 C CA . LEU A 1 204 ? -7.493 15.487 -0.717 1.00 94.06 204 LEU A CA 1
ATOM 1686 C C . LEU A 1 204 ? -8.453 15.750 -1.889 1.00 94.06 204 LEU A C 1
ATOM 1688 O O . LEU A 1 204 ? -9.670 15.628 -1.739 1.00 94.06 204 LEU A O 1
ATOM 1692 N N . LYS A 1 205 ? -7.914 16.022 -3.083 1.00 94.31 205 LYS A N 1
ATOM 1693 C CA . LYS A 1 205 ? -8.704 16.262 -4.300 1.00 94.31 205 LYS A CA 1
ATOM 1694 C C . LYS A 1 205 ? -9.593 15.068 -4.662 1.00 94.31 205 LYS A C 1
ATOM 1696 O O . LYS A 1 205 ? -10.756 15.243 -5.034 1.00 94.31 205 LYS A O 1
ATOM 1701 N N . LEU A 1 206 ? -9.064 13.848 -4.561 1.00 92.94 206 LEU A N 1
ATOM 1702 C CA . LEU A 1 206 ? -9.825 12.626 -4.827 1.00 92.94 206 LEU A CA 1
ATOM 1703 C C . LEU A 1 206 ? -10.952 12.425 -3.806 1.00 92.94 206 LEU A C 1
ATOM 1705 O O . LEU A 1 206 ? -12.070 12.079 -4.197 1.00 92.94 206 LEU A O 1
ATOM 1709 N N . LYS A 1 207 ? -10.707 12.724 -2.523 1.00 89.94 207 LYS A N 1
ATOM 1710 C CA . LYS A 1 207 ? -11.751 12.685 -1.484 1.00 89.94 207 LYS A CA 1
ATOM 1711 C C . LYS A 1 207 ? -12.894 13.632 -1.802 1.00 89.94 207 LYS A C 1
ATOM 1713 O O . LYS A 1 207 ? -14.052 13.220 -1.780 1.00 89.94 207 LYS A O 1
ATOM 1718 N N . GLU A 1 208 ? -12.592 14.880 -2.143 1.00 89.50 208 GLU A N 1
ATOM 1719 C CA . GLU A 1 208 ? -13.616 15.863 -2.506 1.00 89.50 208 GLU A CA 1
ATOM 1720 C C . GLU A 1 208 ? -14.451 15.418 -3.710 1.00 89.50 208 GLU A C 1
ATOM 1722 O O . GLU A 1 208 ? -15.670 15.606 -3.729 1.00 89.50 208 GLU A O 1
ATOM 1727 N N . LYS A 1 209 ? -13.812 14.792 -4.706 1.00 86.25 209 LYS A N 1
ATOM 1728 C CA . LYS A 1 209 ? -14.502 14.249 -5.879 1.00 86.25 209 LYS A CA 1
ATOM 1729 C C . LYS A 1 209 ? -15.456 13.114 -5.495 1.00 86.25 209 LYS A C 1
ATOM 1731 O O . LYS A 1 209 ? -16.604 13.141 -5.929 1.00 86.25 209 LYS A O 1
ATOM 1736 N N . SER A 1 210 ? -15.010 12.179 -4.650 1.00 79.50 210 SER A N 1
ATOM 1737 C CA . SER A 1 210 ? -15.830 11.046 -4.188 1.00 79.50 210 SER A CA 1
ATOM 1738 C C . SER A 1 210 ? -17.075 11.490 -3.407 1.00 79.50 210 SER A C 1
ATOM 1740 O O . SER A 1 210 ? -18.167 10.978 -3.645 1.00 79.50 210 SER A O 1
ATOM 1742 N N . LYS A 1 211 ? -16.943 12.525 -2.563 1.00 75.81 211 LYS A N 1
ATOM 1743 C CA . LYS A 1 211 ? -18.068 13.119 -1.824 1.00 75.81 211 LYS A CA 1
ATOM 1744 C C . LYS A 1 211 ? -19.091 13.772 -2.750 1.00 75.81 211 LYS A C 1
ATOM 1746 O O . LYS A 1 211 ? -20.280 13.700 -2.485 1.00 75.81 211 LYS A O 1
ATOM 1751 N N . LYS A 1 212 ? -18.659 14.417 -3.839 1.00 67.50 212 LYS A N 1
ATOM 1752 C CA . LYS A 1 212 ? -19.574 15.062 -4.801 1.00 67.50 212 LYS A CA 1
ATOM 1753 C C . LYS A 1 212 ? -20.344 14.054 -5.658 1.00 67.50 212 LYS A C 1
ATOM 1755 O O . LYS A 1 212 ? -21.463 14.351 -6.062 1.00 67.50 212 LYS A O 1
ATOM 1760 N N . SER A 1 213 ? -19.770 12.883 -5.940 1.00 61.88 213 SER A N 1
ATOM 1761 C CA . SER A 1 213 ? -20.448 11.828 -6.706 1.00 61.88 213 SER A CA 1
ATOM 1762 C C . SER A 1 213 ? -21.536 11.090 -5.925 1.00 61.88 213 SER A C 1
ATOM 1764 O O . SER A 1 213 ? -22.438 10.560 -6.554 1.00 61.88 213 SER A O 1
ATOM 1766 N N . SER A 1 214 ? -21.497 11.086 -4.589 1.00 56.06 214 SER A N 1
ATOM 1767 C CA . SER A 1 214 ? -22.527 10.463 -3.740 1.00 56.06 214 SER A CA 1
ATOM 1768 C C . SER A 1 214 ? -23.789 11.319 -3.525 1.00 56.06 214 SER A C 1
ATOM 1770 O O . SER A 1 214 ? -24.703 10.876 -2.840 1.00 56.06 214 SER A O 1
ATOM 1772 N N . PHE A 1 215 ? -23.845 12.538 -4.082 1.00 46.69 215 PHE A N 1
ATOM 1773 C CA . PHE A 1 215 ? -25.007 13.448 -4.023 1.00 46.69 215 PHE A CA 1
ATOM 1774 C C . PHE A 1 215 ? -25.727 13.611 -5.378 1.00 46.69 215 PHE A C 1
ATOM 1776 O O . PHE A 1 215 ? -26.439 14.595 -5.583 1.00 46.69 215 PHE A O 1
ATOM 1783 N N . LYS A 1 216 ? -25.527 12.682 -6.317 1.00 38.28 216 LYS A N 1
ATOM 1784 C CA . LYS A 1 216 ? -26.283 12.580 -7.574 1.00 38.28 216 LYS A CA 1
ATOM 1785 C C . LYS A 1 216 ? -26.972 11.231 -7.646 1.00 38.28 216 LYS A C 1
ATOM 1787 O O . LYS A 1 216 ? -28.087 11.208 -8.204 1.00 38.28 216 LYS A O 1
#

pLDDT: mean 85.86, std 13.43, range [38.28, 98.38]

Radius of gyration: 17.57 Å; chains: 1; bounding box: 46×38×56 Å

Sequence (216 aa):
MKYIINFNPRMIKEPKNKEKNIKSVLERVIYLTFIELSNEGLIDLDIINNPLSFKCDLIRDRVLNKLNDLNLNATPFEVQNILDCDVHGHSILILEDEEEIYLIDPSYSQFFLKENCHEDKYLINQEKQMVLLTPDPGYYYLNNPHHINIARRIMEKGFIKLNQNTAKVYFDSFYKLRRGYSGFLETTGKTTELSGQTYLNSILKLKEKSKKSSFK

Foldseek 3Di:
DWFLDPAQLDLLDADPDPDPDVLNVLLNLLSVLVVVCVVVVNADSNCVVVQCPPCQVVSQVSSVVSCVVVVWDKDKDWLCQLLVFAWDTGIWIWTDDPPWIKIAAQRLRNQGTPVQLDQVQFDADPVQQWTPGFGGLNNVCSPPPVLVVLSSVCSHRRMDTQDQVSQQSVSCSTNVRTTTHNPVVVPVVDPPRDTSVSSVVSVVVVVVVVVVVVVD